Protein AF-A0A373ZQT2-F1 (afdb_monomer_lite)

Foldseek 3Di:
DDPVVVVVVVVVVVVVVVVVVVVVVVVPPDDDDDDDDPVVVVVVVVVVVVVVVVVVVVVVVVVVVVVVVVVVVVVVVVVVCVCVVPPPPPVPPPPPPPVPCVVVPVVVCVVVVVVVVVVVVVVVVVVVVVVVVVVLVVLLVLLCVLVVDDDPVRNVVSVVCVVDPVNPVVSVVSSVVSVVSVVVVVVVVVVVVVVVVVVVVVVVVVVVVVVVVVVVVVVD

Radius of gyration: 62.2 Å; chains: 1; bounding box: 107×70×173 Å

Secondary structure (DSSP, 8-state):
--HHHHHHHHHHHHHHHHHHHHHHHGGGS-PPPP--HHHHHHHHHHHHHHHHHHHHHHHHHHHHHHHHHHHHHHHHHHHHHHHHHTT-------------GGGTHHHHHHHHHHHHHHHHHHHHHHHHHHHHHHHHHHHHHHHHHHHSS--HHHHHHHHHHHH-TT-HHHHHHHHHHHHHHHHHHHHHHHHHHHHHHHHHHHHHHHHHHHHHHHHHHH--

pLDDT: mean 80.66, std 13.57, range [47.28, 96.44]

Sequence (220 aa):
MDTNTIIELFEELRKQLTSLSRRIDDRNISAPAPVTTDDKIARLLETAQFTRTNVERVRMELADRITTIGKETENHTEKIIAAVAHPAQPAAQRHIHVIDFNTSWALLYMAISFIVILCGGIHITKLYDRIANLRDTELKYRYVQMMGDIDEQKLRNLNALFYDSERRADRRSLRQQVERYETAVREAIENQQRSVIRKQEAEDIRQKAKQFQKELDITK

Structure (mmCIF, N/CA/C/O backbone):
data_AF-A0A373ZQT2-F1
#
_entry.id   AF-A0A373ZQT2-F1
#
loop_
_atom_site.group_PDB
_atom_site.id
_atom_site.type_symbol
_atom_site.label_atom_id
_atom_site.label_alt_id
_atom_site.label_comp_id
_atom_site.label_asym_id
_atom_site.label_entity_id
_atom_site.label_seq_id
_atom_site.pdbx_PDB_ins_code
_atom_site.Cartn_x
_atom_site.Cartn_y
_atom_site.Cartn_z
_atom_site.occupancy
_atom_site.B_iso_or_equiv
_atom_site.auth_seq_id
_atom_site.auth_comp_id
_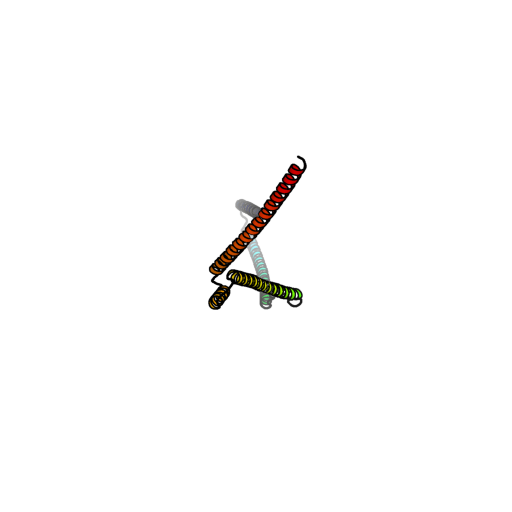atom_site.auth_asym_id
_atom_site.auth_atom_id
_atom_site.pdbx_PDB_model_num
ATOM 1 N N . MET A 1 1 ? 45.097 29.463 -40.725 1.00 54.16 1 MET A N 1
ATOM 2 C CA . MET A 1 1 ? 45.724 30.330 -41.740 1.00 54.16 1 MET A CA 1
ATOM 3 C C . MET A 1 1 ? 45.037 31.661 -41.589 1.00 54.16 1 MET A C 1
ATOM 5 O O . MET A 1 1 ? 43.851 31.752 -41.882 1.00 54.16 1 MET A O 1
ATOM 9 N N . ASP A 1 2 ? 45.730 32.606 -40.971 1.00 62.03 2 ASP A N 1
ATOM 10 C CA . ASP A 1 2 ? 45.095 33.785 -40.394 1.00 62.03 2 ASP A CA 1
ATOM 11 C C . ASP A 1 2 ? 44.898 34.854 -41.469 1.00 62.03 2 ASP A C 1
ATOM 13 O O . ASP A 1 2 ? 45.727 35.025 -42.363 1.00 62.03 2 ASP A O 1
ATOM 17 N N . THR A 1 3 ? 43.777 35.568 -41.407 1.00 66.12 3 THR A N 1
ATOM 18 C CA . THR A 1 3 ? 43.336 36.525 -42.435 1.00 66.12 3 THR A CA 1
ATOM 19 C C . THR A 1 3 ? 44.371 37.625 -42.707 1.00 66.12 3 THR A C 1
ATOM 21 O O . THR A 1 3 ? 44.473 38.108 -43.832 1.00 66.12 3 THR A O 1
ATOM 24 N N . ASN A 1 4 ? 45.201 37.959 -41.714 1.00 67.94 4 ASN A N 1
ATOM 25 C CA . ASN A 1 4 ? 46.300 38.917 -41.854 1.00 67.94 4 ASN A CA 1
ATOM 26 C C . ASN A 1 4 ? 47.399 38.430 -42.811 1.00 67.94 4 ASN A C 1
ATOM 28 O O . ASN A 1 4 ? 47.914 39.220 -43.594 1.00 67.94 4 ASN A O 1
ATOM 32 N N . THR A 1 5 ? 47.703 37.129 -42.832 1.00 75.56 5 THR A N 1
ATOM 33 C CA . THR A 1 5 ? 48.727 36.559 -43.725 1.00 75.56 5 THR A CA 1
ATOM 34 C C . THR A 1 5 ? 48.306 36.634 -45.194 1.00 75.56 5 THR A C 1
ATOM 36 O O . THR A 1 5 ? 49.137 36.818 -46.080 1.00 75.56 5 THR A O 1
ATOM 39 N N . ILE A 1 6 ? 47.002 36.525 -45.470 1.00 73.25 6 ILE A N 1
ATOM 40 C CA . ILE A 1 6 ? 46.459 36.630 -46.833 1.00 73.25 6 ILE A CA 1
ATOM 41 C C . ILE A 1 6 ? 46.553 38.076 -47.343 1.00 73.25 6 ILE A C 1
ATOM 43 O O . ILE A 1 6 ? 46.849 38.295 -48.517 1.00 73.25 6 ILE A O 1
ATOM 47 N N . ILE A 1 7 ? 46.338 39.058 -46.464 1.00 78.12 7 ILE A N 1
ATOM 48 C CA . ILE A 1 7 ? 46.424 40.481 -46.810 1.00 78.12 7 ILE A CA 1
ATOM 49 C C . ILE A 1 7 ? 47.875 40.874 -47.119 1.00 78.12 7 ILE A C 1
ATOM 51 O O . ILE A 1 7 ? 48.115 41.517 -48.141 1.00 78.12 7 ILE A O 1
ATOM 55 N N . GLU A 1 8 ? 48.842 40.421 -46.315 1.00 80.19 8 GLU A N 1
ATOM 56 C CA . GLU A 1 8 ? 50.267 40.683 -46.566 1.00 80.19 8 GLU A CA 1
ATOM 57 C C . GLU A 1 8 ? 50.746 40.080 -47.893 1.00 80.19 8 GLU A C 1
ATOM 59 O O . GLU A 1 8 ? 51.418 40.756 -48.674 1.00 80.19 8 GLU A O 1
ATOM 64 N N . LEU A 1 9 ? 50.339 38.842 -48.208 1.00 83.06 9 LEU A N 1
ATOM 65 C CA . LEU A 1 9 ? 50.681 38.217 -49.490 1.00 83.06 9 LEU A CA 1
ATOM 66 C C . LEU A 1 9 ? 50.132 39.011 -50.682 1.00 83.06 9 LEU A C 1
ATOM 68 O O . LEU A 1 9 ? 50.801 39.135 -51.709 1.00 83.06 9 LEU A O 1
ATOM 72 N N . PHE A 1 10 ? 48.916 39.547 -50.559 1.00 85.62 10 PHE A N 1
ATOM 73 C CA . PHE A 1 10 ? 48.287 40.312 -51.632 1.00 85.62 10 PHE A CA 1
ATOM 74 C C . PHE A 1 10 ? 48.950 41.683 -51.832 1.00 85.62 10 PHE A C 1
ATOM 76 O O . PHE A 1 10 ? 49.084 42.156 -52.966 1.00 85.62 10 PHE A O 1
ATOM 83 N N . GLU A 1 11 ? 49.402 42.314 -50.748 1.00 87.88 11 GLU A N 1
ATOM 84 C CA . GLU A 1 11 ? 50.121 43.587 -50.809 1.00 87.88 11 GLU A CA 1
ATOM 85 C C . GLU A 1 11 ? 51.510 43.428 -51.450 1.00 87.88 11 GLU A C 1
ATOM 87 O O . GLU A 1 11 ? 51.898 44.232 -52.306 1.00 87.88 11 GLU A O 1
ATOM 92 N N . GLU A 1 12 ? 52.222 42.349 -51.117 1.00 86.88 12 GLU A N 1
ATOM 93 C CA . GLU A 1 12 ? 53.529 42.032 -51.700 1.00 86.88 12 GLU A CA 1
ATOM 94 C C . GLU A 1 12 ? 53.424 41.794 -53.216 1.00 86.88 12 GLU A C 1
ATOM 96 O O . GLU A 1 12 ? 54.198 42.335 -54.011 1.00 86.88 12 GLU A O 1
ATOM 101 N N . LEU A 1 13 ? 52.387 41.072 -53.649 1.00 86.81 13 LEU A N 1
ATOM 102 C CA . LEU A 1 13 ? 52.139 40.786 -55.063 1.00 86.81 13 LEU A CA 1
ATOM 103 C C . LEU A 1 13 ? 51.838 42.071 -55.860 1.00 86.81 13 LEU A C 1
ATOM 105 O O . LEU A 1 13 ? 52.344 42.263 -56.971 1.00 86.81 13 LEU A O 1
ATOM 109 N N . ARG A 1 14 ? 51.086 43.011 -55.270 1.00 87.12 14 ARG A N 1
ATOM 110 C CA . ARG A 1 14 ? 50.839 44.342 -55.858 1.00 87.12 14 ARG A CA 1
ATOM 111 C C . ARG A 1 14 ? 52.122 45.163 -56.001 1.00 87.12 14 ARG A C 1
ATOM 113 O O . ARG A 1 14 ? 52.317 45.800 -57.044 1.00 87.12 14 ARG A O 1
ATOM 120 N N . LYS A 1 15 ? 53.016 45.135 -55.007 1.00 86.88 15 LYS A N 1
ATOM 121 C CA . LYS A 1 15 ? 54.320 45.821 -55.084 1.00 86.88 15 LYS A CA 1
ATOM 122 C C . LYS A 1 15 ? 55.186 45.263 -56.209 1.00 86.88 15 LYS A C 1
ATOM 124 O O . LYS A 1 15 ? 55.728 46.041 -57.001 1.00 86.88 15 LYS A O 1
ATOM 129 N N . GLN A 1 16 ? 55.257 43.940 -56.342 1.00 87.56 16 GLN A N 1
ATOM 130 C CA . GLN A 1 16 ? 56.047 43.309 -57.400 1.00 87.56 16 GLN A CA 1
ATOM 131 C C . GLN A 1 16 ? 55.540 43.672 -58.799 1.00 87.56 16 GLN A C 1
ATOM 133 O O . GLN A 1 16 ? 56.345 44.056 -59.654 1.00 87.56 16 GLN A O 1
ATOM 138 N N . LEU A 1 17 ? 54.221 43.653 -59.017 1.00 84.00 17 LEU A N 1
ATOM 139 C CA . LEU A 1 17 ? 53.619 43.991 -60.311 1.00 84.00 17 LEU A CA 1
ATOM 140 C C . LEU A 1 17 ? 53.917 45.442 -60.724 1.00 84.00 17 LEU A C 1
ATOM 142 O O . LEU A 1 17 ? 54.260 45.718 -61.874 1.00 84.00 17 LEU A O 1
ATOM 146 N N . THR A 1 18 ? 53.865 46.362 -59.759 1.00 81.88 18 THR A N 1
ATOM 147 C CA . THR A 1 18 ? 54.150 47.786 -59.991 1.00 81.88 18 THR A CA 1
ATOM 148 C C . THR A 1 18 ? 55.625 48.010 -60.344 1.00 81.88 18 THR A C 1
ATOM 150 O O . THR A 1 18 ? 55.940 48.784 -61.251 1.00 81.88 18 THR A O 1
ATOM 153 N N . SER A 1 19 ? 56.541 47.283 -59.691 1.00 79.38 19 SER A N 1
ATOM 154 C CA . SER A 1 19 ? 57.975 47.352 -60.006 1.00 79.38 19 SER A CA 1
ATOM 155 C C . SER A 1 19 ? 58.288 46.845 -61.420 1.00 79.38 19 SER A C 1
ATOM 157 O O . SER A 1 19 ? 59.144 47.401 -62.111 1.00 79.38 19 SER A O 1
ATOM 159 N N . LEU A 1 20 ? 57.566 45.813 -61.871 1.00 79.50 20 LEU A N 1
ATOM 160 C CA . LEU A 1 20 ? 57.770 45.203 -63.178 1.00 79.50 20 LEU A CA 1
ATOM 161 C C . LEU A 1 20 ? 57.265 46.108 -64.306 1.00 79.50 20 LEU A C 1
ATOM 163 O O . LEU A 1 20 ? 57.975 46.274 -65.295 1.00 79.50 20 LEU A O 1
ATOM 167 N N . SER A 1 21 ? 56.103 46.747 -64.127 1.00 77.06 21 SER A N 1
ATOM 168 C CA . SER A 1 21 ? 55.559 47.714 -65.093 1.00 77.06 21 SER A CA 1
ATOM 169 C C . SER A 1 21 ? 56.542 48.858 -65.348 1.00 77.06 21 SER A C 1
ATOM 171 O O . SER A 1 21 ? 56.855 49.168 -66.493 1.00 77.06 21 SER A O 1
ATOM 173 N N . ARG A 1 22 ? 57.128 49.415 -64.281 1.00 74.50 22 ARG A N 1
ATOM 174 C CA . ARG A 1 22 ? 58.102 50.508 -64.393 1.00 74.50 22 ARG A CA 1
ATOM 175 C C . ARG A 1 22 ? 59.374 50.093 -65.144 1.00 74.50 22 ARG A C 1
ATOM 177 O O . ARG A 1 22 ? 59.895 50.860 -65.946 1.00 74.50 22 ARG A O 1
ATOM 184 N N . ARG A 1 23 ? 59.870 48.868 -64.923 1.00 73.31 23 ARG A N 1
ATOM 185 C CA . ARG A 1 23 ? 61.058 48.347 -65.632 1.00 73.31 23 ARG A CA 1
ATOM 186 C C . ARG A 1 23 ? 60.827 48.134 -67.128 1.00 73.31 23 ARG A C 1
ATOM 188 O O . ARG A 1 23 ? 61.807 48.079 -67.870 1.00 73.31 23 ARG A O 1
ATOM 195 N N . ILE A 1 24 ? 59.578 47.949 -67.552 1.00 71.12 24 ILE A N 1
ATOM 196 C CA . ILE A 1 24 ? 59.216 47.778 -68.962 1.00 71.12 24 ILE A CA 1
ATOM 197 C C . ILE A 1 24 ? 59.138 49.143 -69.652 1.00 71.12 24 ILE A C 1
ATOM 199 O O . ILE A 1 24 ? 59.693 49.282 -70.741 1.00 71.12 24 ILE A O 1
ATOM 203 N N . ASP A 1 25 ? 58.567 50.156 -68.993 1.00 67.25 25 ASP A N 1
ATOM 204 C CA . ASP A 1 25 ? 58.508 51.521 -69.534 1.00 67.25 25 ASP A CA 1
ATOM 205 C C . ASP A 1 25 ? 59.907 52.132 -69.734 1.00 67.25 25 ASP A C 1
ATOM 207 O O . ASP A 1 25 ? 60.193 52.677 -70.801 1.00 67.25 25 ASP A O 1
ATOM 211 N N . ASP A 1 26 ? 60.826 51.943 -68.778 1.00 61.03 26 ASP A N 1
ATOM 212 C CA . ASP A 1 26 ? 62.209 52.446 -68.886 1.00 61.03 26 ASP A CA 1
ATOM 213 C C . ASP A 1 26 ? 62.993 51.798 -70.046 1.00 61.03 26 ASP A C 1
ATOM 215 O O . ASP A 1 26 ? 63.943 52.381 -70.572 1.00 61.03 26 ASP A O 1
ATOM 219 N N . ARG A 1 27 ? 62.612 50.587 -70.480 1.00 60.59 27 ARG A N 1
ATOM 220 C CA . ARG A 1 27 ? 63.325 49.849 -71.536 1.00 60.59 27 ARG A CA 1
ATOM 221 C C . ARG A 1 27 ? 62.927 50.264 -72.958 1.00 60.59 27 ARG A C 1
ATOM 223 O O . ARG A 1 27 ? 63.605 49.857 -73.898 1.00 60.59 27 ARG A O 1
ATOM 230 N N . ASN A 1 28 ? 61.864 51.055 -73.125 1.00 53.41 28 ASN A N 1
ATOM 231 C CA . ASN A 1 28 ? 61.298 51.397 -74.436 1.00 53.41 28 ASN A CA 1
ATOM 232 C C . ASN A 1 28 ? 61.854 52.707 -75.049 1.00 53.41 28 ASN A C 1
ATOM 234 O O . ASN A 1 28 ? 61.484 53.065 -76.162 1.00 53.41 28 ASN A O 1
ATOM 238 N N . ILE A 1 29 ? 62.758 53.429 -74.366 1.00 50.78 29 ILE A N 1
ATOM 239 C CA . ILE A 1 29 ? 63.265 54.749 -74.819 1.00 50.78 29 ILE A CA 1
ATOM 240 C C . ILE A 1 29 ? 64.748 54.716 -75.236 1.00 50.78 29 ILE A C 1
ATOM 242 O O . ILE A 1 29 ? 65.503 55.653 -74.992 1.00 50.78 29 ILE A O 1
ATOM 246 N N . SER A 1 30 ? 65.223 53.655 -75.891 1.00 50.66 30 SER A N 1
ATOM 247 C CA . SER A 1 30 ? 66.561 53.709 -76.500 1.00 50.66 30 SER A CA 1
ATOM 248 C C . SER A 1 30 ? 66.603 53.019 -77.857 1.00 50.66 30 SER A C 1
ATOM 250 O O . SER A 1 30 ? 66.638 51.795 -77.957 1.00 50.66 30 SER A O 1
ATOM 252 N N . ALA A 1 31 ? 66.584 53.829 -78.916 1.00 50.12 31 ALA A N 1
ATOM 253 C CA . ALA A 1 31 ? 66.805 53.389 -80.287 1.00 50.12 31 ALA A CA 1
ATOM 254 C C . ALA A 1 31 ? 68.305 53.480 -80.634 1.00 50.12 31 ALA A C 1
ATOM 256 O O . ALA A 1 31 ? 68.889 54.549 -80.438 1.00 50.12 31 ALA A O 1
ATOM 257 N N . PRO A 1 32 ? 68.943 52.427 -81.186 1.00 52.22 32 PRO A N 1
ATOM 258 C CA . PRO A 1 32 ? 70.302 52.524 -81.702 1.00 52.22 32 PRO A CA 1
ATOM 259 C C . PRO A 1 32 ? 70.345 52.772 -83.223 1.00 52.22 32 PRO A C 1
ATOM 261 O O . PRO A 1 32 ? 69.484 52.330 -83.984 1.00 52.22 32 PRO A O 1
ATOM 264 N N . ALA A 1 33 ? 71.391 53.495 -83.632 1.00 48.75 33 ALA A N 1
ATOM 265 C CA . ALA A 1 33 ? 71.725 53.980 -84.976 1.00 48.75 33 ALA A CA 1
ATOM 266 C C . ALA A 1 33 ? 72.248 52.866 -85.938 1.00 48.75 33 ALA A C 1
ATOM 268 O O . ALA A 1 33 ? 72.439 51.725 -85.510 1.00 48.75 33 ALA A O 1
ATOM 269 N N . PRO A 1 34 ? 72.458 53.145 -87.248 1.00 51.31 34 PRO A N 1
ATOM 270 C CA . PRO A 1 34 ? 72.440 52.137 -88.310 1.00 51.31 34 PRO A CA 1
ATOM 271 C C . PRO A 1 34 ? 73.804 51.469 -88.560 1.00 51.31 34 PRO A C 1
ATOM 273 O O . PRO A 1 34 ? 74.826 52.140 -88.656 1.00 51.31 34 PRO A O 1
ATOM 276 N N . VAL A 1 35 ? 73.799 50.145 -88.759 1.00 51.50 35 VAL A N 1
ATOM 277 C CA . VAL A 1 35 ? 74.941 49.360 -89.270 1.00 51.50 35 VAL A CA 1
ATOM 278 C C . VAL A 1 35 ? 74.491 48.534 -90.489 1.00 51.50 35 VAL A C 1
ATOM 280 O O . VAL A 1 35 ? 73.328 48.115 -90.573 1.00 51.50 35 VAL A O 1
ATOM 283 N N . THR A 1 36 ? 75.407 48.404 -91.449 1.00 62.22 36 THR A N 1
ATOM 284 C CA . THR A 1 36 ? 75.309 47.937 -92.845 1.00 62.22 36 THR A CA 1
ATOM 285 C C . THR A 1 36 ? 74.703 46.535 -93.050 1.00 62.22 36 THR A C 1
ATOM 287 O O . THR A 1 36 ? 74.724 45.678 -92.171 1.00 62.22 36 THR A O 1
ATOM 290 N N . THR A 1 37 ? 74.098 46.332 -94.227 1.00 59.78 37 THR A N 1
ATOM 291 C CA . THR A 1 37 ? 73.107 45.283 -94.544 1.00 59.78 37 THR A CA 1
ATOM 292 C C . THR A 1 37 ? 73.644 43.845 -94.571 1.00 59.78 37 THR A C 1
ATOM 294 O O . THR A 1 37 ? 72.910 42.936 -94.187 1.00 59.78 37 THR A O 1
ATOM 297 N N . ASP A 1 38 ? 74.904 43.618 -94.946 1.00 58.47 38 ASP A N 1
ATOM 298 C CA . ASP A 1 38 ? 75.447 42.255 -95.096 1.00 58.47 38 ASP A CA 1
ATOM 299 C C . ASP A 1 38 ? 75.707 41.551 -93.751 1.00 58.47 38 ASP A C 1
ATOM 301 O O . ASP A 1 38 ? 75.381 40.373 -93.588 1.00 58.47 38 ASP A O 1
ATOM 305 N N . ASP A 1 39 ? 76.147 42.293 -92.729 1.00 61.59 39 ASP A N 1
ATOM 306 C CA . ASP A 1 39 ? 76.316 41.778 -91.359 1.00 61.59 39 ASP A CA 1
ATOM 307 C C . ASP A 1 39 ? 74.978 41.389 -90.711 1.00 61.59 39 ASP A C 1
ATOM 309 O O . ASP A 1 39 ? 74.903 40.469 -89.890 1.00 61.59 39 ASP A O 1
ATOM 313 N N . LYS A 1 40 ? 73.886 42.067 -91.093 1.00 64.00 40 LYS A N 1
ATOM 314 C CA . LYS A 1 40 ? 72.538 41.740 -90.609 1.00 64.00 40 LYS A CA 1
ATOM 315 C C . LYS A 1 40 ? 72.064 40.403 -91.156 1.00 64.00 40 LYS A C 1
ATOM 317 O O . LYS A 1 40 ? 71.484 39.634 -90.400 1.00 64.00 40 LYS A O 1
ATOM 322 N N . ILE A 1 41 ? 72.313 40.109 -92.431 1.00 70.19 41 ILE A N 1
ATOM 323 C CA . ILE A 1 41 ? 71.866 38.854 -93.050 1.00 70.19 41 ILE A CA 1
ATOM 324 C C . ILE A 1 41 ? 72.618 37.663 -92.443 1.00 70.19 41 ILE A C 1
ATOM 326 O O . ILE A 1 41 ? 71.984 36.670 -92.084 1.00 70.19 41 ILE A O 1
ATOM 330 N N . ALA A 1 42 ? 73.933 37.783 -92.237 1.00 70.50 42 ALA A N 1
ATOM 331 C CA . ALA A 1 42 ? 74.731 36.740 -91.592 1.00 70.50 42 ALA A CA 1
ATOM 332 C C . ALA A 1 42 ? 74.277 36.474 -90.143 1.00 70.50 42 ALA A C 1
ATOM 334 O O . ALA A 1 42 ? 74.013 35.328 -89.774 1.00 70.50 42 ALA A O 1
ATOM 335 N N . ARG A 1 43 ? 74.074 37.533 -89.344 1.00 70.44 43 ARG A N 1
ATOM 336 C CA . ARG A 1 43 ? 73.560 37.412 -87.967 1.00 70.44 43 ARG A CA 1
ATOM 337 C C . ARG A 1 43 ? 72.140 36.863 -87.907 1.00 70.44 43 ARG A C 1
ATOM 339 O O . ARG A 1 43 ? 71.823 36.100 -86.998 1.00 70.44 43 ARG A O 1
ATOM 346 N N . LEU A 1 44 ? 71.276 37.232 -88.852 1.00 74.12 44 LEU A N 1
ATOM 347 C CA . LEU A 1 44 ? 69.917 36.698 -88.936 1.00 74.12 44 LEU A CA 1
ATOM 348 C C . LEU A 1 44 ? 69.921 35.209 -89.288 1.00 74.12 44 LEU A C 1
ATOM 350 O O . LEU A 1 44 ? 69.124 34.467 -88.720 1.00 74.12 44 LEU A O 1
ATOM 354 N N . LEU A 1 45 ? 70.824 34.758 -90.162 1.00 75.81 45 LEU A N 1
ATOM 355 C CA . LEU A 1 45 ? 70.949 33.344 -90.510 1.00 75.81 45 LEU A CA 1
ATOM 356 C C . LEU A 1 45 ? 71.454 32.512 -89.320 1.00 75.81 45 LEU A C 1
ATOM 358 O O . LEU A 1 45 ? 70.872 31.471 -89.016 1.00 75.81 45 LEU A O 1
ATOM 362 N N . GLU A 1 46 ? 72.463 33.004 -88.599 1.00 76.38 46 GLU A N 1
ATOM 363 C CA . GLU A 1 46 ? 72.974 32.372 -87.375 1.00 76.38 46 GLU A CA 1
ATOM 364 C C . GLU A 1 46 ? 71.904 32.342 -86.269 1.00 76.38 46 GLU A C 1
ATOM 366 O O . GLU A 1 46 ? 71.646 31.300 -85.664 1.00 76.38 46 GLU A O 1
ATOM 371 N N . THR A 1 47 ? 71.187 33.453 -86.073 1.00 73.75 47 THR A N 1
ATOM 372 C CA . THR A 1 47 ? 70.081 33.543 -85.106 1.00 73.75 47 THR A CA 1
ATOM 373 C C . THR A 1 47 ? 68.933 32.607 -85.485 1.00 73.75 47 THR A C 1
ATOM 375 O O . THR A 1 47 ? 68.353 31.960 -84.612 1.00 73.75 47 THR A O 1
ATOM 378 N N . ALA A 1 48 ? 68.608 32.476 -86.773 1.00 74.44 48 ALA A N 1
ATOM 379 C CA . ALA A 1 48 ? 67.570 31.567 -87.254 1.00 74.44 48 ALA A CA 1
ATOM 380 C C . ALA A 1 48 ? 67.960 30.094 -87.056 1.00 74.44 48 ALA A C 1
ATOM 382 O O . ALA A 1 48 ? 67.131 29.291 -86.626 1.00 74.44 48 ALA A O 1
ATOM 383 N N . GLN A 1 49 ? 69.222 29.733 -87.304 1.00 76.94 49 GLN A N 1
ATOM 384 C CA . GLN A 1 49 ? 69.742 28.385 -87.056 1.00 76.94 49 GLN A CA 1
ATOM 385 C C . GLN A 1 49 ? 69.797 28.054 -85.556 1.00 76.94 49 GLN A C 1
ATOM 387 O O . GLN A 1 49 ? 69.376 26.970 -85.140 1.00 76.94 49 GLN A O 1
ATOM 392 N N . PHE A 1 50 ? 70.227 29.002 -84.724 1.00 78.06 50 PHE A N 1
ATOM 393 C CA . PHE A 1 50 ? 70.212 28.865 -83.268 1.00 78.06 50 PHE A CA 1
ATOM 394 C C . PHE A 1 50 ? 68.784 28.747 -82.713 1.00 78.06 50 PHE A C 1
ATOM 396 O O . PHE A 1 50 ? 68.489 27.889 -81.884 1.00 78.06 50 PHE A O 1
ATOM 403 N N . THR A 1 51 ? 67.849 29.544 -83.232 1.00 75.25 51 THR A N 1
ATOM 404 C CA . THR A 1 51 ? 66.430 29.460 -82.855 1.00 75.25 51 THR A CA 1
ATOM 405 C C . THR A 1 51 ? 65.845 28.112 -83.256 1.00 75.25 51 THR A C 1
ATOM 407 O O . THR A 1 51 ? 65.167 27.478 -82.453 1.00 75.25 51 THR A O 1
ATOM 410 N N . ARG A 1 52 ? 66.157 27.617 -84.459 1.00 78.75 52 ARG A N 1
ATOM 411 C CA . ARG A 1 52 ? 65.700 26.305 -84.928 1.00 78.75 52 ARG A CA 1
ATOM 412 C C . ARG A 1 52 ? 66.206 25.171 -84.037 1.00 78.75 52 ARG A C 1
ATOM 414 O O . ARG A 1 52 ? 65.420 24.319 -83.643 1.00 78.75 52 ARG A O 1
ATOM 421 N N . THR A 1 53 ? 67.489 25.175 -83.682 1.00 81.75 53 THR A N 1
ATOM 422 C CA . THR A 1 53 ? 68.058 24.150 -82.789 1.00 81.75 53 THR A CA 1
ATOM 423 C C . THR A 1 53 ? 67.480 24.228 -81.375 1.00 81.75 53 THR A C 1
ATOM 425 O O . THR A 1 53 ? 67.202 23.192 -80.773 1.00 81.75 53 THR A O 1
ATOM 428 N N . ASN A 1 54 ? 67.214 25.429 -80.859 1.00 82.69 54 ASN A N 1
ATOM 429 C CA . ASN A 1 54 ? 66.537 25.600 -79.573 1.00 82.69 54 ASN A CA 1
ATOM 430 C C . ASN A 1 54 ? 65.083 25.118 -79.600 1.00 82.69 54 ASN A C 1
ATOM 432 O O . ASN A 1 54 ? 64.658 24.453 -78.660 1.00 82.69 54 ASN A O 1
ATOM 436 N N . VAL A 1 55 ? 64.338 25.402 -80.671 1.00 83.31 55 VAL A N 1
ATOM 437 C CA . VAL A 1 55 ? 62.957 24.927 -80.840 1.00 83.31 55 VAL A CA 1
ATOM 438 C C . VAL A 1 55 ? 62.909 23.402 -80.904 1.00 83.31 55 VAL A C 1
ATOM 440 O O . VAL A 1 55 ? 62.065 22.801 -80.246 1.00 83.31 55 VAL A O 1
ATOM 443 N N . GLU A 1 56 ? 63.832 22.763 -81.624 1.00 87.00 56 GLU A N 1
ATOM 444 C CA . GLU A 1 56 ? 63.904 21.297 -81.670 1.00 87.00 56 GLU A CA 1
ATOM 445 C C . GLU A 1 56 ? 64.292 20.688 -80.314 1.00 87.00 56 GLU A C 1
ATOM 447 O O . GLU A 1 56 ? 63.717 19.680 -79.906 1.00 87.00 56 GLU A O 1
ATOM 452 N N . ARG A 1 57 ? 65.183 21.335 -79.551 1.00 85.50 57 ARG A N 1
ATOM 453 C CA . ARG A 1 57 ? 65.512 20.898 -78.185 1.00 85.50 57 ARG A CA 1
ATOM 454 C C . ARG A 1 57 ? 64.307 20.986 -77.250 1.00 85.50 57 ARG A C 1
ATOM 456 O O . ARG A 1 57 ? 64.019 20.025 -76.546 1.00 85.50 57 ARG A O 1
ATOM 463 N N . VAL A 1 58 ? 63.581 22.105 -77.277 1.00 86.06 58 VAL A N 1
ATOM 464 C CA . VAL A 1 58 ? 62.363 22.297 -76.470 1.00 86.06 58 VAL A CA 1
ATOM 465 C C . VAL A 1 58 ? 61.275 21.308 -76.886 1.00 86.06 58 VAL A C 1
ATOM 467 O O . VAL A 1 58 ? 60.562 20.790 -76.032 1.00 86.06 58 VAL A O 1
ATOM 470 N N . ARG A 1 59 ? 61.161 20.990 -78.181 1.00 85.19 59 ARG A N 1
ATOM 471 C CA . ARG A 1 59 ? 60.252 19.944 -78.666 1.00 85.19 59 ARG A CA 1
ATOM 472 C C . ARG A 1 59 ? 60.602 18.568 -78.120 1.00 85.19 59 ARG A C 1
ATOM 474 O O . ARG A 1 59 ? 59.695 17.873 -77.675 1.00 85.19 59 ARG A O 1
ATOM 481 N N . MET A 1 60 ? 61.879 18.184 -78.136 1.00 86.88 60 MET A N 1
ATOM 482 C CA . MET A 1 60 ? 62.312 16.909 -77.557 1.00 86.88 60 MET A CA 1
ATOM 483 C C . MET A 1 60 ? 62.072 16.864 -76.048 1.00 86.88 60 MET A C 1
ATOM 485 O O . MET A 1 60 ? 61.530 15.879 -75.560 1.00 86.88 60 MET A O 1
ATOM 489 N N . GLU A 1 61 ? 62.400 17.933 -75.320 1.00 89.06 61 GLU A N 1
ATOM 490 C CA . GLU A 1 61 ? 62.158 18.014 -73.874 1.00 89.06 61 GLU A CA 1
ATOM 491 C C . GLU A 1 61 ? 60.660 17.939 -73.542 1.00 89.06 61 GLU A C 1
ATOM 493 O O . GLU A 1 61 ? 60.251 17.263 -72.598 1.00 89.06 61 GLU A O 1
ATOM 498 N N . LEU A 1 62 ? 59.817 18.593 -74.343 1.00 89.94 62 LEU A N 1
ATOM 499 C CA . LEU A 1 62 ? 58.371 18.529 -74.173 1.00 89.94 62 LEU A CA 1
ATOM 500 C C . LEU A 1 62 ? 57.828 17.130 -74.487 1.00 89.94 62 LEU A C 1
ATOM 502 O O . LEU A 1 62 ? 56.972 16.642 -73.754 1.00 89.94 62 LEU A O 1
ATOM 506 N N . ALA A 1 63 ? 58.330 16.476 -75.536 1.00 88.50 63 ALA A N 1
AT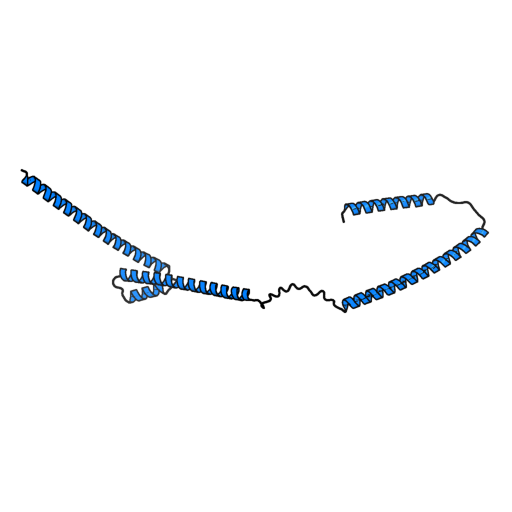OM 507 C CA . ALA A 1 63 ? 57.955 15.105 -75.868 1.00 88.50 63 ALA A CA 1
ATOM 508 C C . ALA A 1 63 ? 58.336 14.136 -74.738 1.00 88.50 63 ALA A C 1
ATOM 510 O O . ALA A 1 63 ? 57.499 13.347 -74.306 1.00 88.50 63 ALA A O 1
ATOM 511 N N . ASP A 1 64 ? 59.548 14.254 -74.195 1.00 91.19 64 ASP A N 1
ATOM 512 C CA . ASP A 1 64 ? 60.020 13.447 -73.067 1.00 91.19 64 ASP A CA 1
ATOM 513 C C . ASP A 1 64 ? 59.148 13.651 -71.814 1.00 91.19 64 ASP A C 1
ATOM 515 O O . ASP A 1 64 ? 58.646 12.690 -71.222 1.00 91.19 64 ASP A O 1
ATOM 519 N N . ARG A 1 65 ? 58.828 14.906 -71.480 1.00 89.62 65 ARG A N 1
ATOM 520 C CA . ARG A 1 65 ? 57.905 15.238 -70.384 1.00 89.62 65 ARG A CA 1
ATOM 521 C C . ARG A 1 65 ? 56.504 14.674 -70.597 1.00 89.62 65 ARG A C 1
ATOM 523 O O . ARG A 1 65 ? 55.927 14.140 -69.655 1.00 89.6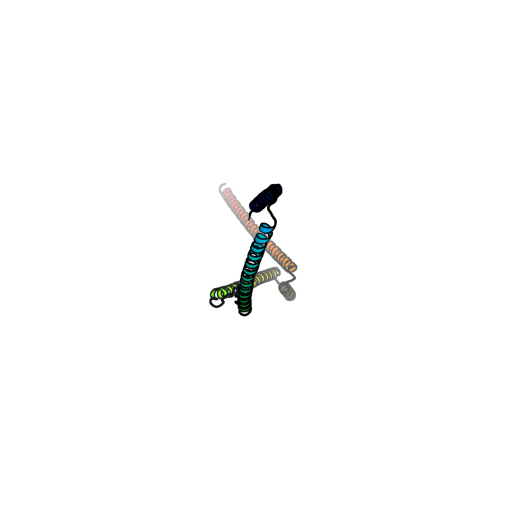2 65 ARG A O 1
ATOM 530 N N . ILE A 1 66 ? 55.958 14.760 -71.812 1.00 89.94 66 ILE A N 1
ATOM 531 C CA . ILE A 1 66 ? 54.641 14.193 -72.140 1.00 89.94 66 ILE A CA 1
ATOM 532 C C . ILE A 1 66 ? 54.658 12.674 -71.955 1.00 89.94 66 ILE A C 1
ATOM 534 O O . ILE A 1 66 ? 53.738 12.131 -71.346 1.00 89.94 66 ILE A O 1
ATOM 538 N N . THR A 1 67 ? 55.706 11.986 -72.420 1.00 90.25 67 THR A N 1
ATOM 539 C CA . THR A 1 67 ? 55.818 10.530 -72.229 1.00 90.25 67 THR A CA 1
ATOM 540 C C . THR A 1 67 ? 55.951 10.150 -70.755 1.00 90.25 67 THR A C 1
ATOM 542 O O . THR A 1 67 ? 55.310 9.198 -70.309 1.00 90.25 67 THR A O 1
ATOM 545 N N . THR A 1 68 ? 56.700 10.933 -69.975 1.00 89.69 68 THR A N 1
ATOM 546 C CA . THR A 1 68 ? 56.856 10.731 -68.530 1.00 89.69 68 THR A CA 1
ATOM 547 C C . THR A 1 68 ? 55.529 10.916 -67.797 1.00 89.69 68 THR A C 1
ATOM 549 O O . THR A 1 68 ? 55.137 10.044 -67.026 1.00 89.69 68 THR A O 1
ATOM 552 N N . ILE A 1 69 ? 54.795 11.995 -68.090 1.00 85.81 69 ILE A N 1
ATOM 553 C CA . ILE A 1 69 ? 53.467 12.252 -67.513 1.00 85.81 69 ILE A CA 1
ATOM 554 C C . ILE A 1 69 ? 52.486 11.146 -67.906 1.00 85.81 69 ILE A C 1
ATOM 556 O O . ILE A 1 69 ? 51.722 10.689 -67.059 1.00 85.81 69 ILE A O 1
ATOM 560 N N . GLY A 1 70 ? 52.515 10.681 -69.159 1.00 87.00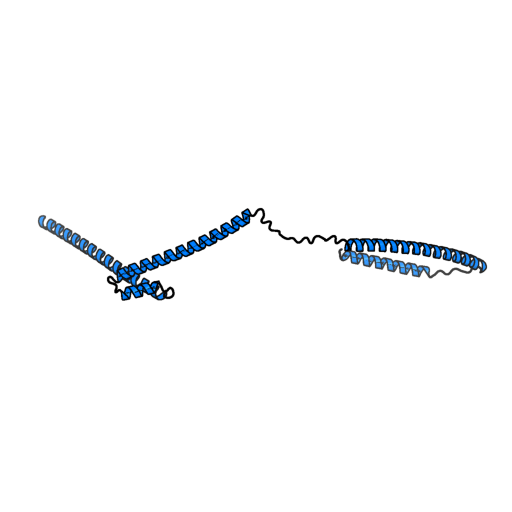 70 GLY A N 1
ATOM 561 C CA . GLY A 1 70 ? 51.676 9.573 -69.618 1.00 87.00 70 GLY A CA 1
ATOM 562 C C . GLY A 1 70 ? 51.917 8.301 -68.806 1.00 87.00 70 GLY A C 1
ATOM 563 O O . GLY A 1 70 ? 50.975 7.736 -68.256 1.00 87.00 70 GLY A O 1
ATOM 564 N N . LYS A 1 71 ? 53.188 7.919 -68.641 1.00 88.75 71 LYS A N 1
ATOM 565 C CA . LYS A 1 71 ? 53.591 6.746 -67.853 1.00 88.75 71 LYS A CA 1
ATOM 566 C C . LYS A 1 71 ? 53.251 6.885 -66.367 1.00 88.75 71 LYS A C 1
ATOM 568 O O . LYS A 1 71 ? 52.854 5.914 -65.727 1.00 88.75 71 LYS A O 1
ATOM 573 N N . GLU A 1 72 ? 53.405 8.080 -65.800 1.00 85.88 72 GLU A N 1
ATOM 574 C CA . GLU A 1 72 ? 53.034 8.338 -64.409 1.00 85.88 72 GLU A CA 1
ATOM 575 C C . GLU A 1 72 ? 51.517 8.240 -64.223 1.00 85.88 72 GLU A C 1
ATOM 577 O O . GLU A 1 72 ? 51.049 7.570 -63.307 1.00 85.88 72 GLU A O 1
ATOM 582 N N . THR A 1 73 ? 50.746 8.838 -65.134 1.00 82.44 73 THR A N 1
ATOM 583 C CA . THR A 1 73 ? 49.278 8.806 -65.118 1.00 82.44 73 THR A CA 1
ATOM 584 C C . THR A 1 73 ? 48.751 7.382 -65.262 1.00 82.44 73 THR A C 1
ATOM 586 O O . THR A 1 73 ? 47.825 7.012 -64.545 1.00 82.44 73 THR A O 1
ATOM 589 N N . GLU A 1 74 ? 49.353 6.565 -66.129 1.00 85.00 74 GLU A N 1
ATOM 590 C CA . GLU A 1 74 ? 49.031 5.140 -66.265 1.00 85.00 74 GLU A CA 1
ATOM 591 C C . GLU A 1 74 ? 49.298 4.387 -64.956 1.00 85.00 74 GLU A C 1
ATOM 593 O O . GLU A 1 74 ? 48.401 3.728 -64.445 1.00 85.00 74 GLU A O 1
ATOM 598 N N . ASN A 1 75 ? 50.462 4.584 -64.331 1.00 85.62 75 ASN A N 1
ATOM 599 C CA . ASN A 1 75 ? 50.791 3.973 -63.039 1.00 85.62 75 ASN A CA 1
ATOM 600 C C . ASN A 1 75 ? 49.831 4.417 -61.917 1.00 85.62 75 ASN A C 1
ATOM 602 O O . ASN A 1 75 ? 49.356 3.596 -61.134 1.00 85.62 75 ASN A O 1
ATOM 606 N N . HIS A 1 76 ? 49.496 5.709 -61.839 1.00 82.50 76 HIS A N 1
ATOM 607 C CA . HIS A 1 76 ? 48.493 6.207 -60.890 1.00 82.50 76 HIS A CA 1
ATOM 608 C C . HIS A 1 76 ? 47.113 5.616 -61.176 1.00 82.50 76 HIS A C 1
ATOM 610 O O . HIS A 1 76 ? 46.409 5.244 -60.242 1.00 82.50 76 HIS A O 1
ATOM 616 N N . THR A 1 77 ? 46.744 5.466 -62.448 1.00 83.25 77 THR A N 1
ATOM 617 C CA . THR A 1 77 ? 45.481 4.845 -62.862 1.00 83.25 77 THR A CA 1
ATOM 618 C C . THR A 1 77 ? 45.447 3.371 -62.473 1.00 83.25 77 THR A C 1
ATOM 620 O O . THR A 1 77 ? 44.476 2.939 -61.865 1.00 83.25 77 THR A O 1
ATOM 623 N N . GLU A 1 78 ? 46.513 2.611 -62.722 1.00 82.44 78 GLU A N 1
ATOM 624 C CA . GLU A 1 78 ? 46.643 1.218 -62.285 1.00 82.44 78 GLU A CA 1
ATOM 625 C C . GLU A 1 78 ? 46.598 1.089 -60.763 1.00 82.44 78 GLU A C 1
ATOM 627 O O . GLU A 1 78 ? 45.923 0.203 -60.250 1.00 82.44 78 GLU A O 1
ATOM 632 N N . LYS A 1 79 ? 47.248 1.990 -60.018 1.00 78.81 79 LYS A N 1
ATOM 633 C CA . LYS A 1 79 ? 47.171 2.028 -58.550 1.00 78.81 79 LYS A CA 1
ATOM 634 C C . LYS A 1 79 ? 45.770 2.345 -58.052 1.00 78.81 79 LYS A C 1
ATOM 636 O O . LYS A 1 79 ? 45.338 1.736 -57.080 1.00 78.81 79 LYS A O 1
ATOM 641 N N . ILE A 1 80 ? 45.059 3.269 -58.697 1.00 77.19 80 ILE A N 1
ATOM 642 C CA . ILE A 1 80 ? 43.668 3.589 -58.366 1.00 77.19 80 ILE A CA 1
ATOM 643 C C . ILE A 1 80 ? 42.776 2.393 -58.692 1.00 77.19 80 ILE A C 1
ATOM 645 O O . ILE A 1 80 ? 41.984 1.996 -57.848 1.00 77.19 80 ILE A O 1
ATOM 649 N N . ILE A 1 81 ? 42.932 1.768 -59.860 1.00 78.12 81 ILE A N 1
ATOM 650 C CA . ILE A 1 81 ? 42.187 0.561 -60.235 1.00 78.12 81 ILE A CA 1
ATOM 651 C C . ILE A 1 81 ? 42.504 -0.573 -59.263 1.00 78.12 81 ILE A C 1
ATOM 653 O O . ILE A 1 81 ? 41.581 -1.232 -58.813 1.00 78.12 81 ILE A O 1
ATOM 657 N N . ALA A 1 82 ? 43.760 -0.777 -58.869 1.00 74.19 82 ALA A N 1
ATOM 658 C CA . ALA A 1 82 ? 44.140 -1.770 -57.871 1.00 74.19 82 ALA A CA 1
ATOM 659 C C . ALA A 1 82 ? 43.565 -1.440 -56.484 1.00 74.19 82 ALA A C 1
ATOM 661 O O . ALA A 1 82 ? 43.078 -2.343 -55.816 1.00 74.19 82 ALA A O 1
ATOM 662 N N . ALA A 1 83 ? 43.551 -0.169 -56.071 1.00 67.19 83 ALA A N 1
ATOM 663 C CA . ALA A 1 83 ? 42.947 0.297 -54.817 1.00 67.19 83 ALA A CA 1
ATOM 664 C C . ALA A 1 83 ? 41.407 0.305 -54.835 1.00 67.19 83 ALA A C 1
ATOM 666 O O . ALA A 1 83 ? 40.781 0.357 -53.781 1.00 67.19 83 ALA A O 1
ATOM 667 N N . VAL A 1 84 ? 40.792 0.274 -56.019 1.00 67.06 84 VAL A N 1
ATOM 668 C CA . VAL A 1 84 ? 39.341 0.141 -56.216 1.00 67.06 84 VAL A CA 1
ATOM 669 C C . VAL A 1 84 ? 38.944 -1.335 -56.370 1.00 67.06 84 VAL A C 1
ATOM 671 O O . VAL A 1 84 ? 37.890 -1.738 -55.886 1.00 67.06 84 VAL A O 1
ATOM 674 N N . ALA A 1 85 ? 39.783 -2.154 -57.011 1.00 67.06 85 ALA A N 1
ATOM 675 C CA . ALA A 1 85 ? 39.565 -3.580 -57.263 1.00 67.06 85 ALA A CA 1
ATOM 676 C C . ALA A 1 85 ? 39.930 -4.459 -56.058 1.00 67.06 85 ALA A C 1
ATOM 678 O O . ALA A 1 85 ? 39.278 -5.474 -55.826 1.00 67.06 85 ALA A O 1
ATOM 679 N N . HIS A 1 86 ? 40.927 -4.065 -55.262 1.00 56.38 86 HIS A N 1
ATOM 680 C CA . HIS A 1 86 ? 40.971 -4.427 -53.854 1.00 56.38 86 HIS A CA 1
ATOM 681 C C . HIS A 1 86 ? 40.145 -3.388 -53.113 1.00 56.38 86 HIS A C 1
ATOM 683 O O . HIS A 1 86 ? 40.665 -2.305 -52.847 1.00 56.38 86 HIS A O 1
ATOM 689 N N . PRO A 1 87 ? 38.916 -3.692 -52.672 1.00 50.12 87 PRO A N 1
ATOM 690 C CA . PRO A 1 87 ? 38.438 -3.018 -51.494 1.00 50.12 87 PRO A CA 1
ATOM 691 C C . PRO A 1 87 ? 39.399 -3.459 -50.385 1.00 50.12 87 PRO A C 1
ATOM 693 O O . PRO A 1 87 ? 39.185 -4.466 -49.712 1.00 50.12 87 PRO A O 1
ATOM 696 N N . ALA A 1 88 ? 40.453 -2.679 -50.145 1.00 51.72 88 ALA A N 1
ATOM 697 C CA . ALA A 1 88 ? 40.798 -2.392 -48.772 1.00 51.72 88 ALA A CA 1
ATOM 698 C C . ALA A 1 88 ? 39.525 -1.758 -48.227 1.00 51.72 88 ALA A C 1
ATOM 700 O O . ALA A 1 88 ? 39.339 -0.548 -48.307 1.00 51.72 88 ALA A O 1
ATOM 701 N N . GLN A 1 89 ? 38.579 -2.602 -47.797 1.00 47.50 89 GLN A N 1
ATOM 702 C CA . GLN A 1 89 ? 37.523 -2.175 -46.918 1.00 47.50 89 GLN A CA 1
ATOM 703 C C . GLN A 1 89 ? 38.282 -1.371 -45.863 1.00 47.50 89 GLN A C 1
ATOM 705 O O . GLN A 1 89 ? 39.111 -1.963 -45.161 1.00 47.50 89 GLN A O 1
ATOM 710 N N . PRO A 1 90 ? 38.066 -0.052 -45.710 1.00 47.28 90 PRO A N 1
ATOM 711 C CA . PRO A 1 90 ? 38.155 0.453 -44.366 1.00 47.28 90 PRO A CA 1
ATOM 712 C C . PRO A 1 90 ? 37.100 -0.397 -43.681 1.00 47.28 90 PRO A C 1
ATOM 714 O O . PRO A 1 90 ? 35.914 -0.256 -43.989 1.00 47.28 90 PRO A O 1
ATOM 717 N N . ALA A 1 91 ? 37.546 -1.415 -42.934 1.00 48.53 91 ALA A N 1
ATOM 718 C CA . ALA A 1 91 ? 36.683 -2.205 -42.089 1.00 48.53 91 ALA A CA 1
ATOM 719 C C . ALA A 1 91 ? 35.825 -1.153 -41.423 1.00 48.53 91 ALA A C 1
ATOM 721 O O . ALA A 1 91 ? 36.366 -0.301 -40.714 1.00 48.53 91 ALA A O 1
ATOM 722 N N . ALA A 1 92 ? 34.550 -1.082 -41.818 1.00 48.72 92 ALA A N 1
ATOM 723 C CA . ALA A 1 92 ? 33.655 -0.103 -41.261 1.00 48.72 92 ALA A CA 1
ATOM 724 C C . ALA A 1 92 ? 33.808 -0.366 -39.777 1.00 48.72 92 ALA A C 1
ATOM 726 O O . ALA A 1 92 ? 33.485 -1.472 -39.334 1.00 48.72 92 ALA A O 1
ATOM 727 N N . GLN A 1 93 ? 34.423 0.566 -39.045 1.00 53.81 93 GLN A N 1
ATOM 728 C CA . GLN A 1 93 ? 34.572 0.444 -37.610 1.00 53.81 93 GLN A CA 1
ATOM 729 C C . GLN A 1 93 ? 33.182 0.737 -37.070 1.00 53.81 93 GLN A C 1
ATOM 731 O O . GLN A 1 93 ? 32.864 1.781 -36.512 1.00 53.81 93 GLN A O 1
ATOM 736 N N . ARG A 1 94 ? 32.297 -0.210 -37.359 1.00 50.50 94 ARG A N 1
ATOM 737 C CA . ARG A 1 94 ? 31.026 -0.412 -36.746 1.00 50.50 94 ARG A CA 1
ATOM 738 C C . ARG A 1 94 ? 31.473 -0.722 -35.337 1.00 50.50 94 ARG A C 1
ATOM 740 O O . ARG A 1 94 ? 31.954 -1.818 -35.060 1.00 50.50 94 ARG A O 1
ATOM 747 N N . HIS A 1 95 ? 31.396 0.280 -34.470 1.00 51.34 95 HIS A N 1
ATOM 748 C CA . HIS A 1 95 ? 31.326 0.059 -33.040 1.00 51.34 95 HIS A CA 1
ATOM 749 C C . HIS A 1 95 ? 30.044 -0.742 -32.794 1.00 51.34 95 HIS A C 1
ATOM 751 O O . HIS A 1 95 ? 29.028 -0.231 -32.335 1.00 51.34 95 HIS A O 1
ATOM 757 N N . ILE A 1 96 ? 30.063 -2.013 -33.194 1.00 56.84 96 ILE A N 1
ATOM 758 C CA . ILE A 1 96 ? 29.183 -3.012 -32.649 1.00 56.84 96 ILE A CA 1
ATOM 759 C C . ILE A 1 96 ? 29.717 -3.127 -31.231 1.00 56.84 96 ILE A C 1
ATOM 761 O O . ILE A 1 96 ? 30.772 -3.713 -31.003 1.00 56.84 96 ILE A O 1
ATOM 765 N N . HIS A 1 97 ? 29.024 -2.508 -30.280 1.00 52.94 97 HIS A N 1
ATOM 766 C CA . HIS A 1 97 ? 29.059 -3.022 -28.925 1.00 52.94 97 HIS A CA 1
ATOM 767 C C . HIS A 1 97 ? 28.492 -4.437 -29.016 1.00 52.94 97 HIS A C 1
ATOM 769 O O . HIS A 1 97 ? 27.287 -4.653 -28.901 1.00 52.94 97 HIS A O 1
ATOM 775 N N . VAL A 1 98 ? 29.361 -5.399 -29.324 1.00 57.50 98 VAL A N 1
ATOM 776 C CA . VAL A 1 98 ? 29.081 -6.797 -29.062 1.00 57.50 98 VAL A CA 1
ATOM 777 C C . VAL A 1 98 ? 29.105 -6.855 -27.548 1.00 57.50 98 VAL A C 1
ATOM 779 O O . VAL A 1 98 ? 30.158 -6.797 -26.919 1.00 57.50 98 VAL A O 1
ATOM 782 N N . ILE A 1 99 ? 27.921 -6.808 -26.945 1.00 60.62 99 ILE A N 1
ATOM 783 C CA . ILE A 1 99 ? 27.775 -7.204 -25.554 1.00 60.62 99 ILE A CA 1
ATOM 784 C C . ILE A 1 99 ? 28.136 -8.685 -25.572 1.00 60.62 99 ILE A C 1
ATOM 786 O O . ILE A 1 99 ? 27.323 -9.517 -25.963 1.00 60.62 99 ILE A O 1
ATOM 790 N N . ASP A 1 100 ? 29.390 -9.005 -25.269 1.00 59.00 100 ASP A N 1
ATOM 791 C CA . ASP A 1 100 ? 29.833 -10.384 -25.152 1.00 59.00 100 ASP A CA 1
ATOM 792 C C . ASP A 1 100 ? 29.144 -10.990 -23.924 1.00 59.00 100 ASP A C 1
ATOM 794 O O . ASP A 1 100 ? 29.546 -10.800 -22.777 1.00 59.00 100 ASP A O 1
ATOM 798 N N . PHE A 1 101 ? 28.069 -11.740 -24.174 1.00 57.28 101 PHE A N 1
ATOM 799 C CA . PHE A 1 101 ? 27.308 -12.489 -23.167 1.00 57.28 101 PHE A CA 1
ATOM 800 C C . PHE A 1 101 ? 28.097 -13.680 -22.590 1.00 57.28 101 PHE A C 1
ATOM 802 O O . PHE A 1 101 ? 27.579 -14.443 -21.777 1.00 57.28 101 PHE A O 1
ATOM 809 N N . ASN A 1 102 ? 29.355 -13.857 -22.991 1.00 61.00 102 ASN A N 1
ATOM 810 C CA . ASN A 1 102 ? 30.143 -15.037 -22.654 1.00 61.00 102 ASN A CA 1
ATOM 811 C C . ASN A 1 102 ? 30.696 -15.007 -21.211 1.00 61.00 102 ASN A C 1
ATOM 813 O O . ASN A 1 102 ? 31.069 -16.044 -20.671 1.00 61.00 102 ASN A O 1
ATOM 817 N N . THR A 1 103 ? 30.660 -13.845 -20.543 1.00 60.47 103 THR A N 1
ATOM 818 C CA . THR A 1 103 ? 31.032 -13.655 -19.120 1.00 60.47 103 THR A CA 1
ATOM 819 C C . THR A 1 103 ? 29.848 -13.119 -18.300 1.00 60.47 103 THR A C 1
ATOM 821 O O . THR A 1 103 ? 29.980 -12.282 -17.410 1.00 60.47 103 THR A O 1
ATOM 824 N N . SER A 1 104 ? 28.637 -13.569 -18.626 1.00 68.38 104 SER A N 1
ATOM 825 C CA . SER A 1 104 ? 27.368 -12.952 -18.224 1.00 68.38 104 SER A CA 1
ATOM 826 C C . SER A 1 104 ? 26.916 -13.248 -16.777 1.00 68.38 104 SER A C 1
ATOM 828 O O . SER A 1 104 ? 25.721 -13.334 -16.487 1.00 68.38 104 SER A O 1
ATOM 830 N N . TRP A 1 105 ? 27.840 -13.351 -15.822 1.00 74.88 105 TRP A N 1
ATOM 831 C CA . TRP A 1 105 ? 27.465 -13.330 -14.401 1.00 74.88 105 TRP A CA 1
ATOM 832 C C . TRP A 1 105 ? 26.718 -12.035 -14.063 1.00 74.88 105 TRP A C 1
ATOM 834 O O . TRP A 1 105 ? 25.710 -12.070 -13.367 1.00 74.88 105 TRP A O 1
ATOM 844 N N . ALA A 1 106 ? 27.132 -10.906 -14.648 1.00 81.56 106 ALA A N 1
ATOM 845 C CA . ALA A 1 106 ? 26.451 -9.624 -14.489 1.00 81.56 106 ALA A CA 1
ATOM 846 C C . ALA A 1 106 ? 24.991 -9.655 -14.975 1.00 81.56 106 ALA A C 1
ATOM 848 O O . ALA A 1 106 ? 24.110 -9.190 -14.258 1.00 81.56 106 ALA A O 1
ATOM 849 N N . LEU A 1 107 ? 24.692 -10.237 -16.145 1.00 80.88 107 LEU A N 1
ATOM 850 C CA . LEU A 1 107 ? 23.302 -10.281 -16.620 1.00 80.88 107 LEU A CA 1
ATOM 851 C C . LEU A 1 107 ? 22.475 -11.336 -15.885 1.00 80.88 107 LEU A C 1
ATOM 853 O O . LEU A 1 107 ? 21.282 -11.125 -15.696 1.00 80.88 107 LEU A O 1
ATOM 857 N N . LEU A 1 108 ? 23.095 -12.422 -15.407 1.00 86.50 108 LEU A N 1
ATOM 858 C CA . LEU A 1 108 ? 22.438 -13.359 -14.495 1.00 86.50 108 LEU A CA 1
ATOM 859 C C . LEU A 1 108 ? 22.050 -12.659 -13.188 1.00 86.50 108 LEU A C 1
ATOM 861 O O . LEU A 1 108 ? 20.901 -12.763 -12.768 1.00 86.50 108 LEU A O 1
ATOM 865 N N . TYR A 1 109 ? 22.950 -11.877 -12.582 1.00 88.12 109 TYR A N 1
ATOM 866 C CA . TYR A 1 109 ? 22.631 -11.080 -11.395 1.00 88.12 109 TYR A CA 1
ATOM 867 C C . TYR A 1 109 ? 21.563 -10.018 -11.675 1.00 88.12 109 TYR A C 1
ATOM 869 O O . TYR A 1 109 ? 20.686 -9.824 -10.835 1.00 88.12 109 TYR A O 1
ATOM 877 N N . MET A 1 110 ? 21.576 -9.371 -12.844 1.00 87.31 110 MET A N 1
ATOM 878 C CA . MET A 1 110 ? 20.527 -8.422 -13.244 1.00 87.31 110 MET A CA 1
ATOM 879 C C . MET A 1 110 ? 19.168 -9.115 -13.400 1.00 87.31 110 MET A C 1
ATOM 881 O O . MET A 1 110 ? 18.166 -8.614 -12.892 1.00 87.31 110 MET A O 1
ATOM 885 N N . ALA A 1 111 ? 19.127 -10.290 -14.033 1.00 88.50 111 ALA A N 1
ATOM 886 C CA . ALA A 1 111 ? 17.909 -11.078 -14.195 1.00 88.50 111 ALA A CA 1
ATOM 887 C C . ALA A 1 111 ? 17.371 -11.582 -12.847 1.00 88.50 111 ALA A C 1
ATOM 889 O O . ALA A 1 111 ? 16.185 -11.430 -12.561 1.00 88.50 111 ALA A O 1
ATOM 890 N N . ILE A 1 112 ? 18.238 -12.115 -11.981 1.00 91.44 112 ILE A N 1
ATOM 891 C CA . ILE A 1 112 ? 17.864 -12.564 -10.632 1.00 91.44 112 ILE A CA 1
ATOM 892 C C . ILE A 1 112 ? 17.372 -11.381 -9.795 1.00 91.44 112 ILE A C 1
ATOM 894 O O . ILE A 1 112 ? 16.329 -11.483 -9.157 1.00 91.44 112 ILE A O 1
ATOM 898 N N . SER A 1 113 ? 18.064 -10.239 -9.833 1.00 91.75 113 SER A N 1
ATOM 899 C CA . SER A 1 113 ? 17.649 -9.030 -9.110 1.00 91.75 113 SER A CA 1
ATOM 900 C C . SER A 1 113 ? 16.286 -8.536 -9.585 1.00 91.75 113 SER A C 1
ATOM 902 O O . SER A 1 113 ? 15.435 -8.196 -8.767 1.00 91.75 113 SER A O 1
ATOM 904 N N . PHE A 1 114 ? 16.035 -8.566 -10.896 1.00 94.56 114 PHE A N 1
ATOM 905 C CA . PHE A 1 114 ? 14.732 -8.231 -11.460 1.00 94.56 114 PHE A CA 1
ATOM 906 C C . PHE A 1 114 ? 13.635 -9.185 -10.965 1.00 94.56 114 PHE A C 1
ATOM 908 O O . PHE A 1 114 ? 12.586 -8.731 -10.511 1.00 94.56 114 PHE A O 1
ATOM 915 N N . ILE A 1 115 ? 13.897 -10.496 -10.950 1.00 94.69 115 ILE A N 1
ATOM 916 C CA . ILE A 1 115 ? 12.970 -11.503 -10.409 1.00 94.69 115 ILE A CA 1
ATOM 917 C C . ILE A 1 115 ? 12.708 -11.271 -8.915 1.00 94.69 115 ILE A C 1
ATOM 919 O O . ILE A 1 115 ? 11.559 -11.336 -8.487 1.00 94.69 115 ILE A O 1
ATOM 923 N N . VAL A 1 116 ? 13.736 -10.964 -8.119 1.00 96.12 116 VAL A N 1
ATOM 924 C CA . VAL A 1 116 ? 13.596 -10.676 -6.682 1.00 96.12 116 VAL A CA 1
ATOM 925 C C . VAL A 1 116 ? 12.744 -9.430 -6.453 1.00 96.12 116 VAL A C 1
ATOM 927 O O . VAL A 1 116 ? 11.863 -9.456 -5.598 1.00 96.12 116 VAL A O 1
ATOM 930 N N . ILE A 1 117 ? 12.948 -8.366 -7.234 1.00 94.62 117 ILE A N 1
ATOM 931 C CA . ILE A 1 117 ? 12.133 -7.146 -7.153 1.00 94.62 117 ILE A CA 1
ATOM 932 C C . ILE A 1 117 ? 10.673 -7.450 -7.513 1.00 94.62 117 ILE A C 1
ATOM 934 O O . ILE A 1 117 ? 9.767 -7.028 -6.793 1.00 94.62 117 ILE A O 1
ATOM 938 N N . LEU A 1 118 ? 10.427 -8.229 -8.573 1.00 94.50 118 LEU A N 1
ATOM 939 C CA . LEU A 1 118 ? 9.075 -8.643 -8.957 1.00 94.50 118 LEU A CA 1
ATOM 940 C C . LEU A 1 118 ? 8.409 -9.512 -7.881 1.00 94.50 118 LEU A C 1
ATOM 942 O O . LEU A 1 118 ? 7.279 -9.232 -7.482 1.00 94.50 118 LEU A O 1
ATOM 946 N N . CYS A 1 119 ? 9.108 -10.524 -7.361 1.00 92.69 119 CYS A N 1
ATOM 947 C CA . CYS A 1 119 ? 8.628 -11.348 -6.250 1.00 92.69 119 CYS A CA 1
ATOM 948 C C . CYS A 1 119 ? 8.356 -10.505 -5.002 1.00 92.69 119 CYS A C 1
ATOM 950 O O . CYS A 1 119 ? 7.331 -10.699 -4.351 1.00 92.69 119 CYS A O 1
ATOM 952 N N . GLY A 1 120 ? 9.226 -9.542 -4.693 1.00 93.12 120 GLY A N 1
ATOM 953 C CA . GLY A 1 120 ? 9.037 -8.581 -3.611 1.00 93.12 120 GLY A CA 1
ATOM 954 C C . GLY A 1 120 ? 7.756 -7.767 -3.792 1.00 93.12 120 GLY A C 1
ATOM 955 O O . GLY A 1 120 ? 6.942 -7.696 -2.873 1.00 93.12 120 GLY A O 1
ATOM 956 N N . GLY A 1 121 ? 7.515 -7.236 -4.993 1.00 92.62 121 GLY A N 1
ATOM 957 C CA . GLY A 1 121 ? 6.280 -6.521 -5.326 1.00 92.62 121 GLY A CA 1
ATOM 958 C C . GLY A 1 121 ? 5.023 -7.388 -5.181 1.00 92.62 121 GLY A C 1
ATOM 959 O O . GLY A 1 121 ? 4.032 -6.964 -4.581 1.00 92.62 121 GLY A O 1
ATOM 960 N N . ILE A 1 122 ? 5.068 -8.638 -5.650 1.00 93.50 122 ILE A N 1
ATOM 961 C CA . ILE A 1 122 ? 3.967 -9.603 -5.485 1.00 93.50 122 ILE A CA 1
ATOM 962 C C . ILE A 1 122 ? 3.742 -9.929 -3.999 1.00 93.50 122 ILE A C 1
ATOM 964 O O . ILE A 1 122 ? 2.605 -10.036 -3.543 1.00 93.50 122 ILE A O 1
ATOM 968 N N . HIS A 1 123 ? 4.806 -10.068 -3.209 1.00 92.44 123 HIS A N 1
ATOM 969 C CA . HIS A 1 123 ? 4.689 -10.307 -1.772 1.00 92.44 123 HIS A CA 1
ATOM 970 C C . HIS A 1 123 ? 4.069 -9.121 -1.034 1.00 92.44 123 HIS A C 1
ATOM 972 O O . HIS A 1 123 ? 3.202 -9.329 -0.186 1.00 92.44 123 HIS A O 1
ATOM 978 N N . ILE A 1 124 ? 4.470 -7.893 -1.367 1.00 90.00 124 ILE A N 1
ATOM 979 C CA . ILE A 1 124 ? 3.925 -6.671 -0.762 1.00 90.00 124 ILE A CA 1
ATOM 980 C C . ILE A 1 124 ? 2.439 -6.521 -1.093 1.00 90.00 124 ILE A C 1
ATOM 982 O O . ILE A 1 124 ? 1.644 -6.254 -0.195 1.00 90.00 124 ILE A O 1
ATOM 986 N N . THR A 1 125 ? 2.042 -6.741 -2.348 1.00 86.19 125 THR A N 1
ATOM 987 C CA . THR A 1 125 ? 0.624 -6.681 -2.747 1.00 86.19 125 THR A CA 1
ATOM 988 C C . THR A 1 125 ? -0.208 -7.734 -2.017 1.00 86.19 125 THR A C 1
ATOM 990 O O . THR A 1 125 ? -1.205 -7.392 -1.387 1.00 86.19 125 THR A O 1
ATOM 993 N N . LYS A 1 126 ? 0.261 -8.987 -1.953 1.00 87.81 126 LYS A N 1
ATOM 994 C CA . LYS A 1 126 ? -0.406 -10.037 -1.163 1.00 87.81 126 LYS A CA 1
ATOM 995 C C . LYS A 1 126 ? -0.471 -9.724 0.331 1.00 87.81 126 LYS A C 1
ATOM 997 O O . LYS A 1 126 ? -1.442 -10.093 0.992 1.00 87.81 126 LYS A O 1
ATOM 1002 N N . LEU A 1 127 ? 0.559 -9.089 0.887 1.00 86.75 127 LEU A N 1
ATOM 1003 C CA . LEU A 1 127 ? 0.561 -8.661 2.284 1.00 86.75 127 LEU A CA 1
ATOM 1004 C C . LEU A 1 127 ? -0.474 -7.554 2.513 1.00 86.75 127 LEU A C 1
ATOM 1006 O O . LEU A 1 127 ? -1.216 -7.613 3.492 1.00 86.75 127 LEU A O 1
ATOM 1010 N N . TYR A 1 128 ? -0.567 -6.594 1.594 1.00 84.31 128 TYR A N 1
ATOM 1011 C CA . TYR A 1 128 ? -1.562 -5.529 1.640 1.00 84.31 128 TYR A CA 1
ATOM 1012 C C . TYR A 1 128 ? -2.990 -6.084 1.573 1.00 84.31 128 TYR A C 1
ATOM 1014 O O . TYR A 1 128 ? -3.827 -5.712 2.395 1.00 84.31 128 TYR A O 1
ATOM 1022 N N . ASP A 1 129 ? -3.247 -7.041 0.679 1.00 82.75 129 ASP A N 1
ATOM 1023 C CA . ASP A 1 129 ? -4.545 -7.717 0.570 1.00 82.75 129 ASP A CA 1
ATOM 1024 C C . ASP A 1 129 ? -4.899 -8.486 1.848 1.00 82.75 129 ASP A C 1
ATOM 1026 O O . ASP A 1 129 ? -6.030 -8.410 2.332 1.00 82.75 129 ASP A O 1
ATOM 1030 N N . ARG A 1 130 ? -3.928 -9.183 2.458 1.00 84.38 130 ARG A N 1
ATOM 1031 C CA . ARG A 1 130 ? -4.131 -9.849 3.756 1.00 84.38 130 ARG A CA 1
ATOM 1032 C C . ARG A 1 130 ? -4.490 -8.855 4.856 1.00 84.38 130 ARG A C 1
ATOM 1034 O O . ARG A 1 130 ? -5.416 -9.119 5.618 1.00 84.38 130 ARG A O 1
ATOM 1041 N N . ILE A 1 131 ? -3.787 -7.725 4.939 1.00 83.25 131 ILE A N 1
ATOM 1042 C CA . ILE A 1 131 ? -4.062 -6.673 5.930 1.00 83.25 131 ILE A CA 1
ATOM 1043 C C . ILE A 1 131 ? -5.453 -6.070 5.704 1.00 83.25 131 ILE A C 1
ATOM 1045 O O . ILE A 1 131 ? -6.209 -5.885 6.659 1.00 83.25 131 ILE A O 1
ATOM 1049 N N . ALA A 1 132 ? -5.818 -5.795 4.451 1.00 80.62 132 ALA A N 1
ATOM 1050 C CA . ALA A 1 132 ? -7.143 -5.294 4.107 1.00 80.62 132 ALA A CA 1
ATOM 1051 C C . ALA A 1 132 ? -8.241 -6.291 4.511 1.00 80.62 132 ALA A C 1
ATOM 1053 O O . ALA A 1 132 ? -9.201 -5.901 5.173 1.00 80.62 132 ALA A O 1
ATOM 1054 N N . ASN A 1 133 ? -8.054 -7.577 4.209 1.00 83.44 133 ASN A N 1
ATOM 1055 C CA . ASN A 1 133 ? -8.999 -8.630 4.569 1.00 83.44 133 ASN A CA 1
ATOM 1056 C C . ASN A 1 133 ? -9.136 -8.820 6.091 1.00 83.44 133 ASN A C 1
ATOM 1058 O O . ASN A 1 133 ? -10.240 -9.037 6.591 1.00 83.44 133 ASN A O 1
ATOM 1062 N N . LEU A 1 134 ? -8.037 -8.711 6.847 1.00 83.94 134 LEU A N 1
ATOM 1063 C CA . LEU A 1 134 ? -8.068 -8.761 8.315 1.00 83.94 134 LEU A CA 1
ATOM 1064 C C . LEU A 1 134 ? -8.883 -7.605 8.894 1.00 83.94 134 LEU A C 1
ATOM 1066 O O . LEU A 1 134 ? -9.752 -7.829 9.732 1.00 83.94 134 LEU A O 1
ATOM 1070 N N . ARG A 1 135 ? -8.659 -6.385 8.398 1.00 83.44 135 ARG A N 1
ATOM 1071 C CA . ARG A 1 135 ? -9.410 -5.195 8.816 1.00 83.44 135 ARG A CA 1
ATOM 1072 C C . ARG A 1 135 ? -10.904 -5.321 8.514 1.00 83.44 135 ARG A C 1
ATOM 1074 O O . ARG A 1 135 ? -11.737 -4.909 9.317 1.00 83.44 135 ARG A O 1
ATOM 1081 N N . ASP A 1 136 ? -11.240 -5.894 7.365 1.00 85.69 136 ASP A N 1
ATOM 1082 C CA . ASP A 1 136 ? -12.627 -6.126 6.968 1.00 85.69 136 ASP A CA 1
ATOM 1083 C C . ASP A 1 136 ? -13.288 -7.212 7.831 1.00 85.69 136 ASP A C 1
ATOM 1085 O O . ASP A 1 136 ? -14.439 -7.066 8.242 1.00 85.69 136 ASP A O 1
ATOM 1089 N N . THR A 1 137 ? -12.545 -8.267 8.177 1.00 86.38 137 THR A N 1
ATOM 1090 C CA . THR A 1 137 ? -13.006 -9.330 9.084 1.00 86.38 137 THR A CA 1
ATOM 1091 C C . THR A 1 137 ? -13.237 -8.802 10.500 1.00 86.38 137 THR A C 1
ATOM 1093 O O . THR A 1 137 ? -14.262 -9.105 11.108 1.00 86.38 137 THR A O 1
ATOM 1096 N N . GLU A 1 138 ? -12.332 -7.966 11.011 1.00 89.88 138 GLU A N 1
ATOM 1097 C CA . GLU A 1 138 ? -12.485 -7.312 12.312 1.00 89.88 138 GLU A CA 1
ATOM 1098 C C . GLU A 1 138 ? -13.732 -6.416 12.343 1.00 89.88 138 GLU A C 1
ATOM 1100 O O . GLU A 1 138 ? -14.526 -6.482 13.283 1.00 89.88 138 GLU A O 1
ATOM 1105 N N . LEU A 1 139 ? -13.955 -5.622 11.289 1.00 90.62 139 LEU A N 1
ATOM 1106 C CA . LEU A 1 139 ? -15.133 -4.761 11.194 1.00 90.62 139 LEU A CA 1
ATOM 1107 C C . LEU A 1 139 ? -16.435 -5.574 11.126 1.00 90.62 139 LEU A C 1
ATOM 1109 O O . LEU A 1 139 ? -17.408 -5.214 11.790 1.00 90.62 139 LEU A O 1
ATOM 1113 N N . LYS A 1 140 ? -16.454 -6.684 10.371 1.00 90.25 140 LYS A N 1
ATOM 1114 C CA . LYS A 1 140 ? -17.591 -7.622 10.357 1.00 90.25 140 LYS A CA 1
ATOM 1115 C C . LYS A 1 140 ? -17.881 -8.155 11.759 1.00 90.25 140 LYS A C 1
ATOM 1117 O O . LYS A 1 140 ? -19.034 -8.134 12.179 1.00 90.25 140 LYS A O 1
ATOM 1122 N N . TYR A 1 141 ? -16.852 -8.600 12.479 1.00 90.31 141 TYR A N 1
ATOM 1123 C CA . TYR A 1 141 ? -17.002 -9.152 13.824 1.00 90.31 141 TYR A CA 1
ATOM 1124 C C . TYR A 1 141 ? -17.578 -8.124 14.806 1.00 90.31 141 TYR A C 1
ATOM 1126 O O . TYR A 1 141 ? -18.581 -8.397 15.4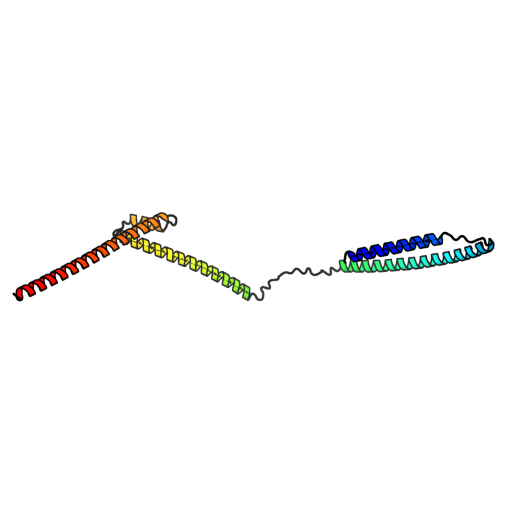63 1.00 90.31 141 TYR A O 1
ATOM 1134 N N . ARG A 1 142 ? -17.007 -6.912 14.849 1.00 91.75 142 ARG A N 1
ATOM 1135 C CA . ARG A 1 142 ? -17.480 -5.825 15.726 1.00 91.75 142 ARG A CA 1
ATOM 1136 C C . ARG A 1 142 ? -18.915 -5.406 15.407 1.00 91.75 142 ARG A C 1
ATOM 1138 O O . ARG A 1 142 ? -19.702 -5.161 16.314 1.00 91.75 142 ARG A O 1
ATOM 1145 N N . TYR A 1 143 ? -19.287 -5.386 14.127 1.00 90.94 143 TYR A N 1
ATOM 1146 C CA . TYR A 1 143 ? -20.665 -5.108 13.725 1.00 90.94 143 TYR A CA 1
ATOM 1147 C C . TYR A 1 143 ? -21.650 -6.190 14.186 1.00 90.94 143 TYR A C 1
ATOM 1149 O O . TYR A 1 143 ? -22.716 -5.869 14.706 1.00 90.94 143 TYR A O 1
ATOM 1157 N N . VAL A 1 144 ? -21.297 -7.471 14.036 1.00 89.81 144 VAL A N 1
ATOM 1158 C CA . VAL A 1 144 ? -22.129 -8.579 14.537 1.00 89.81 144 VAL A CA 1
ATOM 1159 C C . VAL A 1 144 ? -22.263 -8.500 16.060 1.00 89.81 144 VAL A C 1
ATOM 1161 O O . VAL A 1 144 ? -23.367 -8.635 16.581 1.00 89.81 144 VAL A O 1
ATOM 1164 N N . GLN A 1 145 ? -21.174 -8.186 16.766 1.00 90.25 145 GLN A N 1
ATOM 1165 C CA . GLN A 1 145 ? -21.189 -7.990 18.215 1.00 90.25 145 GLN A CA 1
ATOM 1166 C C . GLN A 1 145 ? -22.076 -6.808 18.642 1.00 90.25 145 GLN A C 1
ATOM 1168 O O . GLN A 1 145 ? -22.770 -6.906 19.650 1.00 90.25 145 GLN A O 1
ATOM 1173 N N . MET A 1 146 ? -22.088 -5.712 17.874 1.00 89.75 146 MET A N 1
ATOM 1174 C CA . MET A 1 146 ? -22.990 -4.576 18.095 1.00 89.75 146 MET A CA 1
ATOM 1175 C C . MET A 1 146 ? -24.461 -4.965 17.910 1.00 89.75 146 MET A C 1
ATOM 1177 O O . MET A 1 146 ? -25.307 -4.529 18.684 1.00 89.75 146 MET A O 1
ATOM 1181 N N . MET A 1 147 ? -24.776 -5.754 16.879 1.00 86.94 147 MET A N 1
ATOM 1182 C CA . MET A 1 147 ? -26.156 -6.156 16.585 1.00 86.94 147 MET A CA 1
ATOM 1183 C C . MET A 1 147 ? -26.716 -7.149 17.613 1.00 86.94 147 MET A C 1
ATOM 1185 O O . MET A 1 147 ? -27.931 -7.194 17.798 1.00 86.94 147 MET A O 1
ATOM 1189 N N . GLY A 1 148 ? -25.854 -7.906 18.301 1.00 86.06 148 GLY A N 1
ATOM 1190 C CA . GLY A 1 148 ? -26.223 -8.871 19.342 1.00 86.06 148 GLY A CA 1
ATOM 1191 C C . GLY A 1 148 ? -26.839 -10.151 18.774 1.00 86.06 148 GLY A C 1
ATOM 1192 O O . GLY A 1 148 ? -26.287 -11.230 18.968 1.00 86.06 148 GLY A O 1
ATOM 1193 N N . ASP A 1 149 ? -27.933 -10.013 18.027 1.00 85.19 149 ASP A N 1
ATOM 1194 C CA . ASP A 1 149 ? -28.570 -11.073 17.249 1.00 85.19 149 ASP A CA 1
ATOM 1195 C C . ASP A 1 149 ? -28.715 -10.615 15.790 1.00 85.19 149 ASP A C 1
ATOM 1197 O O . ASP A 1 149 ? -29.270 -9.547 15.497 1.00 85.19 149 ASP A O 1
ATOM 1201 N N . ILE A 1 150 ? -28.154 -11.389 14.861 1.00 83.69 150 ILE A N 1
ATOM 1202 C CA . ILE A 1 150 ? -28.165 -11.061 13.437 1.00 83.69 150 ILE A CA 1
ATOM 1203 C C . ILE A 1 150 ? -28.951 -12.117 12.671 1.00 83.69 150 ILE A C 1
ATOM 1205 O O . ILE A 1 150 ? -28.593 -13.289 12.629 1.00 83.69 150 ILE A O 1
ATOM 1209 N N . ASP A 1 151 ? -30.015 -11.664 12.012 1.00 90.50 151 ASP A N 1
ATOM 1210 C CA . ASP A 1 151 ? -30.781 -12.489 11.084 1.00 90.50 151 ASP A CA 1
ATOM 1211 C C . ASP A 1 151 ? -29.879 -12.958 9.928 1.00 90.50 151 ASP A C 1
ATOM 1213 O O . ASP A 1 151 ? -29.027 -12.212 9.429 1.00 90.50 151 ASP A O 1
ATOM 1217 N N . GLU A 1 152 ? -30.104 -14.178 9.453 1.00 87.56 152 GLU A N 1
ATOM 1218 C CA . GLU A 1 152 ? -29.399 -14.784 8.332 1.00 87.56 152 GLU A CA 1
ATOM 1219 C C . GLU A 1 152 ? -29.461 -13.895 7.079 1.00 87.56 152 GLU A C 1
ATOM 1221 O O . GLU A 1 152 ? -28.479 -13.754 6.345 1.00 87.56 152 GLU A O 1
ATOM 1226 N N . GLN A 1 153 ? -30.588 -13.209 6.854 1.00 89.06 153 GLN A N 1
ATOM 1227 C CA . GLN A 1 153 ? -30.716 -12.265 5.743 1.00 89.06 153 GLN A CA 1
ATOM 1228 C C . GLN A 1 153 ? -29.802 -11.040 5.904 1.00 89.06 153 GLN A C 1
ATOM 1230 O O . GLN A 1 153 ? -29.182 -10.596 4.933 1.00 89.06 153 GLN A O 1
ATOM 1235 N N . LYS A 1 154 ? -29.666 -10.511 7.124 1.00 85.62 154 LYS A N 1
ATOM 1236 C CA . LYS A 1 154 ? -28.756 -9.392 7.414 1.00 85.62 154 LYS A CA 1
ATOM 1237 C C . LYS A 1 154 ? -27.297 -9.828 7.326 1.00 85.62 154 LYS A C 1
ATOM 1239 O O . LYS A 1 154 ? -26.482 -9.072 6.801 1.00 85.62 154 LYS A O 1
ATOM 1244 N N . LEU A 1 155 ? -26.976 -11.049 7.753 1.00 87.81 155 LEU A N 1
ATOM 1245 C CA . LEU A 1 155 ? -25.635 -11.618 7.632 1.00 87.81 155 LEU A CA 1
ATOM 1246 C C . LEU A 1 155 ? -25.232 -11.818 6.163 1.00 87.81 155 LEU A C 1
ATOM 1248 O O . LEU A 1 155 ? -24.113 -11.471 5.781 1.00 87.81 155 LEU A O 1
ATOM 1252 N N . ARG A 1 156 ? -26.151 -12.301 5.314 1.00 88.69 156 ARG A N 1
ATOM 1253 C CA . ARG A 1 156 ? -25.935 -12.406 3.860 1.00 88.69 156 ARG A CA 1
ATOM 1254 C C . ARG A 1 156 ? -25.668 -11.042 3.226 1.00 88.69 156 ARG A C 1
ATOM 1256 O O . ARG A 1 156 ? -24.688 -10.893 2.497 1.00 88.69 156 ARG A O 1
ATOM 1263 N N . ASN A 1 157 ? -26.486 -10.040 3.550 1.00 87.94 157 ASN A N 1
ATOM 1264 C CA . ASN A 1 157 ? -26.311 -8.675 3.045 1.00 87.94 157 ASN A CA 1
ATOM 1265 C C . ASN A 1 157 ? -24.986 -8.055 3.508 1.00 87.94 157 ASN A C 1
ATOM 1267 O O . ASN A 1 157 ? -24.281 -7.433 2.713 1.00 87.94 157 ASN A O 1
ATOM 1271 N N . LEU A 1 158 ? -24.612 -8.271 4.772 1.00 89.12 158 LEU A N 1
ATOM 1272 C CA . LEU A 1 158 ? -23.325 -7.845 5.308 1.00 89.12 158 LEU A CA 1
ATOM 1273 C C . LEU A 1 158 ? -22.174 -8.522 4.561 1.00 89.12 158 LEU A C 1
ATOM 1275 O O . LEU A 1 158 ? -21.224 -7.855 4.172 1.00 89.12 158 LEU A O 1
ATOM 1279 N N . ASN A 1 159 ? -22.243 -9.830 4.312 1.00 87.50 159 ASN A N 1
ATOM 1280 C CA . ASN A 1 159 ? -21.175 -10.522 3.598 1.00 87.50 159 ASN A CA 1
ATOM 1281 C C . ASN A 1 159 ? -21.028 -10.019 2.150 1.00 87.50 159 ASN A C 1
ATOM 1283 O O . ASN A 1 159 ? -19.905 -9.779 1.703 1.00 87.50 159 ASN A O 1
ATOM 1287 N N . ALA A 1 160 ? -22.149 -9.774 1.463 1.00 87.19 160 ALA A N 1
ATOM 1288 C CA . ALA A 1 160 ? -22.168 -9.191 0.121 1.00 87.19 160 ALA A CA 1
ATOM 1289 C C . ALA A 1 160 ? -21.522 -7.793 0.082 1.00 87.19 160 ALA A C 1
ATOM 1291 O O . ALA A 1 160 ? -20.775 -7.485 -0.846 1.00 87.19 160 ALA A O 1
ATOM 1292 N N . LEU A 1 161 ? -21.726 -6.977 1.123 1.00 86.25 161 LEU A N 1
ATOM 1293 C CA . LEU A 1 161 ? -21.170 -5.623 1.222 1.00 86.25 161 LEU A CA 1
ATOM 1294 C C . LEU A 1 161 ? -19.629 -5.575 1.229 1.00 86.25 161 LEU A C 1
ATOM 1296 O O . LEU A 1 161 ? -19.020 -4.598 0.785 1.00 86.25 161 LEU A O 1
ATOM 1300 N N . PHE A 1 162 ? -18.987 -6.618 1.750 1.00 84.06 162 PHE A N 1
ATOM 1301 C CA . PHE A 1 162 ? -17.526 -6.723 1.784 1.00 84.06 162 PHE A CA 1
ATOM 1302 C C . PHE A 1 162 ? -16.944 -7.460 0.580 1.00 84.06 162 PHE A C 1
ATOM 1304 O O . PHE A 1 162 ? -15.763 -7.295 0.297 1.00 84.06 162 PHE A O 1
ATOM 1311 N N . TYR A 1 163 ? -17.751 -8.252 -0.126 1.00 81.44 163 TYR A N 1
ATOM 1312 C CA . TYR A 1 163 ? -17.327 -8.887 -1.372 1.00 81.44 163 TYR A CA 1
ATOM 1313 C C . TYR A 1 163 ? -17.284 -7.875 -2.527 1.00 81.44 163 TYR A C 1
ATOM 1315 O O . TYR A 1 163 ? -16.379 -7.900 -3.357 1.00 81.44 163 TYR A O 1
ATOM 1323 N N . ASP A 1 164 ? -18.236 -6.941 -2.552 1.00 78.62 164 ASP A N 1
ATOM 1324 C CA . ASP A 1 164 ? -18.323 -5.902 -3.574 1.00 78.62 164 ASP A CA 1
ATOM 1325 C C . ASP A 1 164 ? -17.350 -4.741 -3.288 1.00 78.62 164 ASP A C 1
ATOM 1327 O O . ASP A 1 164 ? -17.535 -3.929 -2.373 1.00 78.62 164 ASP A O 1
ATOM 1331 N N . SER A 1 165 ? -16.276 -4.649 -4.076 1.00 67.81 165 SER A N 1
ATOM 1332 C CA . SER A 1 165 ? -15.222 -3.651 -3.870 1.00 67.81 165 SER A CA 1
ATOM 1333 C C . SER A 1 165 ? -15.684 -2.203 -4.105 1.00 67.81 165 SER A C 1
ATOM 1335 O O . SER A 1 165 ? -15.087 -1.292 -3.516 1.00 67.81 165 SER A O 1
ATOM 1337 N N . GLU A 1 166 ? -16.765 -1.980 -4.866 1.00 71.06 166 GLU A N 1
ATOM 1338 C CA . GLU A 1 166 ? -17.257 -0.645 -5.237 1.00 71.06 166 GLU A CA 1
ATOM 1339 C C . GLU A 1 166 ? -17.976 0.072 -4.086 1.00 71.06 166 GLU A C 1
ATOM 1341 O O . GLU A 1 166 ? -17.941 1.302 -3.987 1.00 71.06 166 GLU A O 1
ATOM 1346 N N . ARG A 1 167 ? -18.513 -0.673 -3.113 1.00 77.62 167 ARG A N 1
ATOM 1347 C CA . ARG A 1 167 ? -19.289 -0.142 -1.974 1.00 77.62 167 ARG A CA 1
ATOM 1348 C C . ARG A 1 167 ? -18.434 0.417 -0.832 1.00 77.62 167 ARG A C 1
ATOM 1350 O O . ARG A 1 167 ? -18.674 0.188 0.355 1.00 77.62 167 ARG A O 1
ATOM 1357 N N . ARG A 1 168 ? -17.398 1.191 -1.171 1.00 77.50 168 ARG A N 1
ATOM 1358 C CA . ARG A 1 168 ? -16.492 1.817 -0.185 1.00 77.50 168 ARG A CA 1
ATOM 1359 C C . ARG A 1 168 ? -17.186 2.854 0.704 1.00 77.50 168 ARG A C 1
ATOM 1361 O O . ARG A 1 168 ? -16.707 3.108 1.809 1.00 77.50 168 ARG A O 1
ATOM 1368 N N . ALA A 1 169 ? -18.243 3.506 0.219 1.00 83.19 169 ALA A N 1
ATOM 1369 C CA . ALA A 1 169 ? -19.011 4.479 1.000 1.00 83.19 169 ALA A CA 1
ATOM 1370 C C . ALA A 1 169 ? -19.826 3.781 2.100 1.00 83.19 169 ALA A C 1
ATOM 1372 O O . ALA A 1 169 ? -19.746 4.161 3.267 1.00 83.19 169 ALA A O 1
ATOM 1373 N N . ASP A 1 170 ? -20.491 2.687 1.747 1.00 85.81 170 ASP A N 1
ATOM 1374 C CA . ASP A 1 170 ? -21.292 1.879 2.665 1.00 85.81 170 ASP A CA 1
ATOM 1375 C C . ASP A 1 170 ? -20.432 1.249 3.771 1.00 85.81 170 ASP A C 1
ATOM 1377 O O . ASP A 1 170 ? -20.778 1.334 4.947 1.00 85.81 170 ASP A O 1
ATOM 1381 N N . ARG A 1 171 ? -19.248 0.706 3.436 1.00 84.50 171 ARG A N 1
ATOM 1382 C CA . ARG A 1 171 ? -18.297 0.203 4.450 1.00 84.50 171 ARG A CA 1
ATOM 1383 C C . ARG A 1 171 ? -17.818 1.299 5.406 1.00 84.50 171 ARG A C 1
ATOM 1385 O O . ARG A 1 171 ? -17.617 1.038 6.591 1.00 84.50 171 ARG A O 1
ATOM 1392 N N . ARG A 1 172 ? -17.645 2.532 4.914 1.00 85.31 172 ARG A N 1
ATOM 1393 C CA . ARG A 1 172 ? -17.302 3.689 5.760 1.00 85.31 172 ARG A CA 1
ATOM 1394 C C . ARG A 1 172 ? -18.444 4.055 6.703 1.00 85.31 172 ARG A C 1
ATOM 1396 O O . ARG A 1 172 ? -18.188 4.289 7.880 1.00 85.31 172 ARG A O 1
ATOM 1403 N N . SER A 1 173 ? -19.680 4.053 6.211 1.00 89.06 173 SER A N 1
ATOM 1404 C CA . SER A 1 173 ? -20.865 4.282 7.043 1.00 89.06 173 SER A CA 1
ATOM 1405 C C . SER A 1 173 ? -21.007 3.209 8.128 1.00 89.06 173 SER A C 1
ATOM 1407 O O . SER A 1 173 ? -21.172 3.539 9.302 1.00 89.06 173 SER A O 1
ATOM 1409 N N . LEU A 1 174 ? -20.823 1.935 7.759 1.00 89.12 174 LEU A N 1
ATOM 1410 C CA . LEU A 1 174 ? -20.842 0.804 8.687 1.00 89.12 174 LEU A CA 1
ATOM 1411 C C . LEU A 1 174 ? -19.807 0.973 9.805 1.00 89.12 174 LEU A C 1
ATOM 1413 O O . LEU A 1 174 ? -20.123 0.824 10.983 1.00 89.12 174 LEU A O 1
ATOM 1417 N N . ARG A 1 175 ? -18.576 1.345 9.442 1.00 89.75 175 ARG A N 1
ATOM 1418 C CA . ARG A 1 175 ? -17.508 1.618 10.406 1.00 89.75 175 ARG A CA 1
ATOM 1419 C C . ARG A 1 175 ? -17.876 2.732 11.375 1.00 89.75 175 ARG A C 1
ATOM 1421 O O . ARG A 1 175 ? -17.699 2.569 12.575 1.00 89.75 175 ARG A O 1
ATOM 1428 N N . GLN A 1 176 ? -18.433 3.826 10.867 1.00 92.25 176 GLN A N 1
ATOM 1429 C CA . GLN A 1 176 ? -18.851 4.939 11.711 1.00 92.25 176 GLN A CA 1
ATOM 1430 C C . GLN A 1 176 ? -19.981 4.541 12.670 1.00 92.25 176 GLN A C 1
ATOM 1432 O O . GLN A 1 176 ? -20.016 5.011 13.805 1.00 92.25 176 GLN A O 1
ATOM 1437 N N . GLN A 1 177 ? -20.899 3.675 12.238 1.00 91.00 177 GLN A N 1
ATOM 1438 C CA . GLN A 1 177 ? -21.970 3.167 13.093 1.00 91.00 177 GLN A CA 1
ATOM 1439 C C . GLN A 1 177 ? -21.416 2.327 14.251 1.00 91.00 177 GLN A C 1
ATOM 1441 O O . GLN A 1 177 ? -21.776 2.575 15.401 1.00 91.00 177 GLN A O 1
ATOM 1446 N N . VAL A 1 178 ? -20.502 1.399 13.953 1.00 92.88 178 VAL A N 1
ATOM 1447 C CA . VAL A 1 178 ? -19.828 0.568 14.963 1.00 92.88 178 VAL A CA 1
ATOM 1448 C C . VAL A 1 178 ? -19.021 1.429 15.934 1.00 92.88 178 VAL A C 1
ATOM 1450 O O . VAL A 1 178 ? -19.151 1.273 17.145 1.00 92.88 178 VAL A O 1
ATOM 1453 N N . GLU A 1 179 ? -18.236 2.382 15.424 1.00 93.31 179 GLU A N 1
ATOM 1454 C CA . GLU A 1 179 ? -17.425 3.277 16.259 1.00 93.31 179 GLU A CA 1
ATOM 1455 C C . GLU A 1 179 ? -18.297 4.109 17.212 1.00 93.31 179 GLU A C 1
ATOM 1457 O O . GLU A 1 179 ? -17.994 4.190 18.398 1.00 93.31 179 GLU A O 1
ATOM 1462 N N . ARG A 1 180 ? -19.424 4.661 16.741 1.00 93.56 180 ARG A N 1
ATOM 1463 C CA . ARG A 1 180 ? -20.356 5.415 17.599 1.00 93.56 180 ARG A CA 1
ATOM 1464 C C . ARG A 1 180 ? -20.957 4.556 18.706 1.00 93.56 180 ARG A C 1
ATOM 1466 O O . ARG A 1 180 ? -21.062 5.022 19.838 1.00 93.56 180 ARG A O 1
ATOM 1473 N N . TYR A 1 181 ? -21.359 3.329 18.382 1.00 93.81 181 TYR A N 1
ATOM 1474 C CA . TYR A 1 181 ? -21.901 2.408 19.374 1.00 93.81 181 TYR A CA 1
ATOM 1475 C C . TYR A 1 181 ? -20.861 2.067 20.442 1.00 93.81 181 TYR A C 1
ATOM 1477 O O . TYR A 1 181 ? -21.145 2.162 21.632 1.00 93.81 181 TYR A O 1
ATOM 1485 N N . GLU A 1 182 ? -19.638 1.734 20.039 1.00 92.94 182 GLU A N 1
ATOM 1486 C CA . GLU A 1 182 ? -18.577 1.400 20.987 1.00 92.94 182 GLU A CA 1
ATOM 1487 C C . GLU A 1 182 ? -18.168 2.579 21.867 1.00 92.94 182 GLU A C 1
ATOM 1489 O O . GLU A 1 182 ? -17.913 2.388 23.058 1.00 92.94 182 GLU A O 1
ATOM 1494 N N . THR A 1 183 ? -18.139 3.796 21.317 1.00 95.31 183 THR A N 1
ATOM 1495 C CA . THR A 1 183 ? -17.929 5.008 22.114 1.00 95.31 183 THR A CA 1
ATOM 1496 C C . THR A 1 183 ? -19.052 5.186 23.132 1.00 95.31 183 THR A C 1
ATOM 1498 O O . THR A 1 183 ? -18.761 5.379 24.308 1.00 95.31 183 THR A O 1
ATOM 1501 N N . ALA A 1 184 ? -20.316 5.032 22.727 1.00 95.31 184 ALA A N 1
ATOM 1502 C CA . ALA A 1 184 ? -21.452 5.149 23.640 1.00 95.31 184 ALA A CA 1
ATOM 1503 C C . ALA A 1 184 ? -21.422 4.084 24.752 1.00 95.31 184 ALA A C 1
ATOM 1505 O O . ALA A 1 184 ? -21.671 4.392 25.917 1.00 95.31 184 ALA A O 1
ATOM 1506 N N . VAL A 1 185 ? -21.067 2.838 24.420 1.00 93.81 185 VAL A N 1
ATOM 1507 C CA . VAL A 1 185 ? -20.898 1.758 25.405 1.00 93.81 185 VAL A CA 1
ATOM 1508 C C . VAL A 1 185 ? -19.764 2.081 26.375 1.00 93.81 185 VAL A C 1
ATOM 1510 O O . VAL A 1 185 ? -19.923 1.910 27.583 1.00 93.81 185 VAL A O 1
ATOM 1513 N N . ARG A 1 186 ? -18.630 2.584 25.876 1.00 94.94 186 ARG A N 1
ATOM 1514 C CA . ARG A 1 186 ? -17.497 2.974 26.721 1.00 94.94 186 ARG A CA 1
ATOM 1515 C C . ARG A 1 186 ? -17.868 4.108 27.669 1.00 94.94 186 ARG A C 1
ATOM 1517 O O . ARG A 1 186 ? -17.623 3.988 28.864 1.00 94.94 186 ARG A O 1
ATOM 1524 N N . GLU A 1 187 ? -18.513 5.153 27.164 1.00 96.12 187 GLU A N 1
ATOM 1525 C CA . GLU A 1 187 ? -18.993 6.266 27.984 1.00 96.12 187 GLU A CA 1
ATOM 1526 C C . GLU A 1 187 ? -20.000 5.799 29.040 1.00 96.12 187 GLU A C 1
ATOM 1528 O O . GLU A 1 187 ? -19.937 6.237 30.188 1.00 96.12 187 GLU A O 1
ATOM 1533 N N . ALA A 1 188 ? -20.904 4.876 28.697 1.00 94.94 188 ALA A N 1
ATOM 1534 C CA . ALA A 1 188 ? -21.846 4.307 29.654 1.00 94.94 188 ALA A CA 1
ATOM 1535 C C . ALA A 1 188 ? -21.125 3.534 30.771 1.00 94.94 188 ALA A C 1
ATOM 1537 O O . ALA A 1 188 ? -21.440 3.721 31.948 1.00 94.94 188 ALA A O 1
ATOM 1538 N N . ILE A 1 189 ? -20.124 2.717 30.424 1.00 95.81 189 ILE A N 1
ATOM 1539 C CA . ILE A 1 189 ? -19.304 1.975 31.393 1.00 95.81 189 ILE A CA 1
ATOM 1540 C C . ILE A 1 189 ? -18.517 2.938 32.288 1.00 95.81 189 ILE A C 1
ATOM 1542 O O . ILE A 1 189 ? -18.536 2.787 33.509 1.00 95.81 189 ILE A O 1
ATOM 1546 N N . GLU A 1 190 ? -17.867 3.951 31.717 1.00 96.06 190 GLU A N 1
ATOM 1547 C CA . GLU A 1 190 ? -17.103 4.946 32.476 1.00 96.06 190 GLU A CA 1
ATOM 1548 C C . GLU A 1 190 ? -18.004 5.758 33.414 1.00 96.06 190 GLU A C 1
ATOM 1550 O O . GLU A 1 190 ? -17.676 5.964 34.587 1.00 96.06 190 GLU A O 1
ATOM 1555 N N . ASN A 1 191 ? -19.175 6.181 32.935 1.00 95.44 191 ASN A N 1
ATOM 1556 C CA . ASN A 1 191 ? -20.159 6.887 33.748 1.00 95.44 191 ASN A CA 1
ATOM 1557 C C . ASN A 1 191 ? -20.682 6.008 34.886 1.00 95.44 191 ASN A C 1
ATOM 1559 O O . ASN A 1 191 ? -20.801 6.478 36.023 1.00 95.44 191 ASN A O 1
ATOM 1563 N N . GLN A 1 192 ? -20.937 4.729 34.609 1.00 95.50 192 GLN A N 1
ATOM 1564 C CA . GLN A 1 192 ? -21.336 3.757 35.619 1.00 95.50 192 GLN A CA 1
ATOM 1565 C C . GLN A 1 192 ? -20.237 3.582 36.673 1.00 95.50 192 GLN A C 1
ATOM 1567 O O . GLN A 1 192 ? -20.521 3.714 37.864 1.00 95.50 192 GLN A O 1
ATOM 1572 N N . GLN A 1 193 ? -18.984 3.374 36.269 1.00 95.06 193 GLN A N 1
ATOM 1573 C CA . GLN A 1 193 ? -17.846 3.244 37.185 1.00 95.06 193 GLN A CA 1
ATOM 1574 C C . GLN A 1 193 ? -17.676 4.489 38.059 1.00 95.06 193 GLN A C 1
ATOM 1576 O O . GLN A 1 193 ? -17.602 4.379 39.283 1.00 95.06 193 GLN A O 1
ATOM 1581 N N . ARG A 1 194 ? -17.721 5.687 37.464 1.00 94.00 194 ARG A N 1
ATOM 1582 C CA . ARG A 1 194 ? -17.686 6.950 38.217 1.00 94.00 194 ARG A CA 1
ATOM 1583 C C . ARG A 1 194 ? -18.844 7.064 39.205 1.00 94.00 194 ARG A C 1
ATOM 1585 O O . ARG A 1 194 ? -18.665 7.595 40.297 1.00 94.00 194 ARG A O 1
ATOM 1592 N N . SER A 1 195 ? -20.035 6.587 38.840 1.00 93.81 195 SER A N 1
ATOM 1593 C CA . SER A 1 195 ? -21.190 6.599 39.742 1.00 93.81 195 SER A CA 1
ATOM 1594 C C . SER A 1 195 ? -21.004 5.664 40.942 1.00 93.81 195 SER A C 1
ATOM 1596 O O . SER A 1 195 ? -21.383 6.034 42.051 1.00 93.81 195 SER A O 1
ATOM 1598 N N . VAL A 1 196 ? -20.385 4.495 40.743 1.00 95.56 196 VAL A N 1
ATOM 1599 C CA . VAL A 1 196 ? -20.091 3.531 41.812 1.00 95.56 196 VAL A CA 1
ATOM 1600 C C . VAL A 1 196 ? -19.043 4.098 42.767 1.00 95.56 196 VAL A C 1
ATOM 1602 O O . VAL A 1 196 ? -19.272 4.092 43.973 1.00 95.56 196 VAL A O 1
ATOM 1605 N N . ILE A 1 197 ? -17.961 4.678 42.239 1.00 95.00 197 ILE A N 1
ATOM 1606 C CA . ILE A 1 197 ? -16.904 5.302 43.052 1.00 95.00 197 ILE A CA 1
ATOM 1607 C C . ILE A 1 197 ? -17.481 6.433 43.911 1.00 95.00 197 ILE A C 1
ATOM 1609 O O . ILE A 1 197 ? -17.302 6.431 45.125 1.00 95.00 197 ILE A O 1
ATOM 1613 N N . ARG A 1 198 ? -18.268 7.344 43.319 1.00 95.62 198 ARG A N 1
ATOM 1614 C CA . ARG A 1 198 ? -18.895 8.443 44.075 1.00 95.62 198 ARG A CA 1
ATOM 1615 C C . ARG A 1 198 ? -19.843 7.954 45.171 1.00 95.62 198 ARG A C 1
ATOM 1617 O O . ARG A 1 198 ? -19.913 8.567 46.231 1.00 95.62 198 ARG A O 1
ATOM 1624 N N . LYS A 1 199 ? -20.595 6.872 44.927 1.00 94.31 199 LYS A N 1
ATOM 1625 C CA . LYS A 1 199 ? -21.458 6.266 45.956 1.00 94.31 199 LYS A CA 1
ATOM 1626 C C . LYS A 1 199 ? -20.625 5.706 47.107 1.00 94.31 199 LYS A C 1
ATOM 1628 O O . LYS A 1 199 ? -20.961 5.956 48.259 1.00 94.31 199 LYS A O 1
ATOM 1633 N N . GLN A 1 200 ? -19.533 5.014 46.792 1.00 95.00 200 GLN A N 1
ATOM 1634 C CA . GLN A 1 200 ? -18.633 4.447 47.791 1.00 95.00 200 GLN A CA 1
ATOM 1635 C C . GLN A 1 200 ? -17.950 5.536 48.634 1.00 95.00 200 GLN A C 1
ATOM 1637 O O . GLN A 1 200 ? -17.913 5.427 49.857 1.00 95.00 200 GLN A O 1
ATOM 1642 N N . GLU A 1 201 ? -17.494 6.625 48.012 1.00 95.31 201 GLU A N 1
ATOM 1643 C CA . GLU A 1 201 ? -16.937 7.790 48.716 1.00 95.31 201 GLU A CA 1
ATOM 1644 C C . GLU A 1 201 ? -17.973 8.459 49.634 1.00 95.31 201 GLU A C 1
ATOM 1646 O O . GLU A 1 201 ? -17.677 8.780 50.786 1.00 95.31 201 GLU A O 1
ATOM 1651 N N . ALA A 1 202 ? -19.212 8.635 49.161 1.00 94.38 202 ALA A N 1
ATOM 1652 C CA . ALA A 1 202 ? -20.286 9.213 49.968 1.00 94.38 202 ALA A CA 1
ATOM 1653 C C . ALA A 1 202 ? -20.652 8.330 51.175 1.00 94.38 202 ALA A C 1
ATOM 1655 O O . ALA A 1 202 ? -20.943 8.846 52.259 1.00 94.38 202 ALA A O 1
ATOM 1656 N N . GLU A 1 203 ? -20.635 7.006 51.010 1.00 95.19 203 GLU A N 1
ATOM 1657 C CA . GLU A 1 203 ? -20.861 6.060 52.102 1.00 95.19 203 GLU A CA 1
ATOM 1658 C C . GLU A 1 203 ? -19.726 6.078 53.132 1.00 95.19 203 GLU A C 1
ATOM 1660 O O . GLU A 1 203 ? -20.022 6.119 54.327 1.00 95.19 203 GLU A O 1
ATOM 1665 N N . ASP A 1 204 ? -18.462 6.132 52.701 1.00 96.44 204 ASP A N 1
ATOM 1666 C CA . ASP A 1 204 ? -17.301 6.242 53.598 1.00 96.44 204 ASP A CA 1
ATOM 1667 C C . ASP A 1 204 ? -17.350 7.536 54.428 1.00 96.44 204 ASP A C 1
ATOM 1669 O O . ASP A 1 204 ? -17.238 7.506 55.657 1.00 96.44 204 ASP A O 1
ATOM 1673 N N . ILE A 1 205 ? -17.636 8.677 53.788 1.00 95.88 205 ILE A N 1
ATOM 1674 C CA . ILE A 1 205 ? -17.815 9.963 54.484 1.00 95.88 205 ILE A CA 1
ATOM 1675 C C . ILE A 1 205 ? -18.959 9.873 55.500 1.00 95.88 205 ILE A C 1
ATOM 1677 O O . ILE A 1 205 ? -18.824 10.320 56.643 1.00 95.88 205 ILE A O 1
A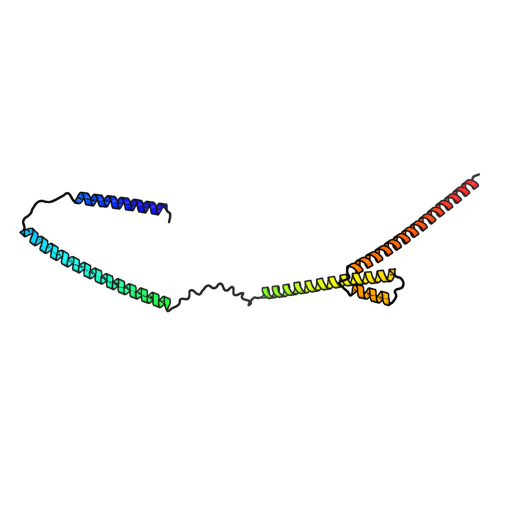TOM 1681 N N . ARG A 1 206 ? -20.087 9.259 55.123 1.00 95.19 206 ARG A N 1
ATOM 1682 C CA . ARG A 1 206 ? -21.235 9.081 56.023 1.00 95.19 206 ARG A CA 1
ATOM 1683 C C . ARG A 1 206 ? -20.900 8.174 57.208 1.00 95.19 206 ARG A C 1
ATOM 1685 O O . ARG A 1 206 ? -21.395 8.420 58.309 1.00 95.19 206 ARG A O 1
ATOM 1692 N N . GLN A 1 207 ? -20.105 7.125 57.007 1.00 95.31 207 GLN A N 1
ATOM 1693 C CA . GLN A 1 207 ? -19.658 6.247 58.089 1.00 95.31 207 GLN A CA 1
ATOM 1694 C C . GLN A 1 207 ? -18.715 6.976 59.050 1.00 95.31 207 GLN A C 1
ATOM 1696 O O . GLN A 1 207 ? -18.956 6.935 60.258 1.00 95.31 207 GLN A O 1
ATOM 1701 N N . LYS A 1 208 ? -17.729 7.718 58.532 1.00 94.88 208 LYS A N 1
ATOM 1702 C CA . LYS A 1 208 ? -16.828 8.557 59.341 1.00 94.88 208 LYS A CA 1
ATOM 1703 C C . LYS A 1 208 ? -17.594 9.587 60.169 1.00 94.88 208 LYS A C 1
ATOM 1705 O O . LYS A 1 208 ? -17.375 9.687 61.370 1.00 94.88 208 LYS A O 1
ATOM 1710 N N . ALA A 1 209 ? -18.563 10.286 59.574 1.00 93.31 209 ALA A N 1
ATOM 1711 C CA . ALA A 1 209 ? -19.398 11.247 60.298 1.00 93.31 209 ALA A CA 1
ATOM 1712 C C . ALA A 1 209 ? -20.190 10.598 61.451 1.00 93.31 209 ALA A C 1
ATOM 1714 O O . ALA A 1 209 ? -20.278 11.161 62.540 1.00 93.31 209 ALA A O 1
ATOM 1715 N N . LYS A 1 210 ? -20.732 9.387 61.247 1.00 93.94 210 LYS A N 1
ATOM 1716 C CA . LYS A 1 210 ? -21.413 8.629 62.313 1.00 93.94 210 LYS A CA 1
ATOM 1717 C C . LYS A 1 210 ? -20.462 8.188 63.428 1.00 93.94 210 LYS A C 1
ATOM 1719 O O . LYS A 1 210 ? -20.892 8.130 64.576 1.00 93.94 210 LYS A O 1
ATOM 1724 N N . GLN A 1 211 ? -19.217 7.838 63.103 1.00 92.38 211 GLN A N 1
ATOM 1725 C CA . GLN A 1 211 ? -18.203 7.505 64.106 1.00 92.38 211 GLN A CA 1
ATOM 1726 C C . GLN A 1 211 ? -17.841 8.734 64.944 1.00 92.38 211 GLN A C 1
ATOM 1728 O O . GLN A 1 211 ? -17.943 8.665 66.164 1.00 92.38 211 GLN A O 1
ATOM 1733 N N . PHE A 1 212 ? -17.555 9.872 64.302 1.00 92.12 212 PHE A N 1
ATOM 1734 C CA . PHE A 1 212 ? -17.277 11.128 65.005 1.00 92.12 212 PHE A CA 1
ATOM 1735 C C . PHE A 1 212 ? -18.428 11.564 65.920 1.00 92.12 212 PHE A C 1
ATOM 1737 O O . PHE A 1 212 ? -18.190 11.964 67.056 1.00 92.12 212 PHE A O 1
ATOM 1744 N N . GLN A 1 213 ? -19.683 11.444 65.471 1.00 90.12 213 GLN A N 1
ATOM 1745 C CA . GLN A 1 213 ? -20.842 11.764 66.312 1.00 90.12 213 GLN A CA 1
ATOM 1746 C C . GLN A 1 213 ? -20.910 10.875 67.564 1.00 90.12 213 GLN A C 1
ATOM 1748 O O . GLN A 1 213 ? -21.174 11.374 68.654 1.00 90.12 213 GLN A O 1
ATOM 1753 N N . LYS A 1 214 ? -20.639 9.569 67.429 1.00 88.62 214 LYS A N 1
ATOM 1754 C CA . LYS A 1 214 ? -20.612 8.647 68.575 1.00 88.62 214 LYS A CA 1
ATOM 1755 C C . LYS A 1 214 ? -19.507 8.991 69.574 1.00 88.62 214 LYS A C 1
ATOM 1757 O O . LYS A 1 214 ? -19.751 8.899 70.768 1.00 88.62 214 LYS A O 1
ATOM 1762 N N . GLU A 1 215 ? -18.317 9.378 69.113 1.00 85.88 215 GLU A N 1
ATOM 1763 C CA . GLU A 1 215 ? -17.225 9.795 70.007 1.00 85.88 215 GLU A CA 1
ATOM 1764 C C . GLU A 1 215 ? -17.581 11.066 70.795 1.00 85.88 215 GLU A C 1
ATOM 1766 O O . GLU A 1 215 ? -17.340 11.141 72.001 1.00 85.88 215 GLU A O 1
ATOM 1771 N N . LEU A 1 216 ? -18.221 12.042 70.143 1.00 82.38 216 LEU A N 1
ATOM 1772 C CA . LEU A 1 216 ? -18.686 13.274 70.787 1.00 82.38 216 LEU A CA 1
ATOM 1773 C C . LEU A 1 216 ? -19.743 13.014 71.871 1.00 82.38 216 LEU A C 1
ATOM 1775 O O . LEU A 1 216 ? -19.680 13.636 72.931 1.00 82.38 216 LEU A O 1
ATOM 1779 N N . ASP A 1 217 ? -20.675 12.089 71.634 1.00 77.31 217 ASP A N 1
ATOM 1780 C CA . ASP A 1 217 ? -21.734 11.749 72.596 1.00 77.31 217 ASP A CA 1
ATOM 1781 C C . ASP A 1 217 ? -21.221 10.946 73.809 1.00 77.31 217 ASP A C 1
ATOM 1783 O O . ASP A 1 217 ? -21.854 10.971 74.857 1.00 77.31 217 ASP A O 1
ATOM 1787 N N . ILE A 1 218 ? -20.072 10.263 73.704 1.00 77.62 218 ILE A N 1
ATOM 1788 C CA . ILE A 1 218 ? -19.438 9.532 74.825 1.00 77.62 218 ILE A CA 1
ATOM 1789 C C . ILE A 1 218 ? -18.621 10.473 75.735 1.00 77.62 218 ILE A C 1
ATOM 1791 O O . ILE A 1 218 ? -18.335 10.134 76.881 1.00 77.62 218 ILE A O 1
ATOM 1795 N N . THR A 1 219 ? -18.236 11.652 75.239 1.00 65.38 219 THR A N 1
ATOM 1796 C CA . THR A 1 219 ? -17.348 12.596 75.949 1.00 65.38 219 THR A CA 1
ATOM 1797 C C . THR A 1 219 ? -18.117 13.676 76.737 1.00 65.38 219 THR A C 1
ATOM 1799 O O . THR A 1 219 ? -17.501 14.531 77.373 1.00 65.38 219 THR A O 1
ATOM 1802 N N . LYS A 1 220 ? -19.455 13.659 76.704 1.00 52.66 220 LYS A N 1
ATOM 1803 C CA . LYS A 1 220 ? -20.351 14.519 77.498 1.00 52.66 220 LYS A CA 1
ATOM 1804 C C . LYS A 1 220 ? -20.983 13.746 78.646 1.00 52.66 220 LYS A C 1
ATOM 1806 O O . LYS A 1 220 ? -21.187 14.385 79.701 1.00 52.66 220 LYS A O 1
#